Protein AF-A0A7S1PQ00-F1 (afdb_monomer_lite)

Secondary structure (DSSP, 8-state):
-HHHHHHHHHHHHHHHHHHHTS-GGG--HHHHHHHHHHHHHHHHHHHHHHHHHHHHHHHHHHHHHHHHHHHHHHHHHHHHHHT-GGGSTT-SSHHHHHHHHTHHHHHHHHHHHHHHHHHHHHHHHHHHHHHHHHHHHHHHHHHHHHHHHHHHHHHHHHHHHHHHHHHHHHHHHHHHHHHHHHHHHHHHHHHHHH--SHHHHHHHHHHHHHHHHHHHHHHHHHHHHHHHHT--

Structure (mmCIF, N/CA/C/O backbone):
data_AF-A0A7S1PQ00-F1
#
_entry.id   AF-A0A7S1PQ00-F1
#
loop_
_atom_site.group_PDB
_atom_site.id
_atom_site.type_symbol
_atom_site.label_atom_id
_atom_site.label_alt_id
_atom_site.label_comp_id
_atom_site.label_asym_id
_atom_site.label_entity_id
_atom_site.label_seq_id
_atom_site.pdbx_PDB_ins_code
_atom_site.Cartn_x
_atom_site.Cartn_y
_atom_site.Cartn_z
_atom_site.occupancy
_atom_site.B_iso_or_equiv
_atom_site.auth_seq_id
_atom_site.auth_comp_id
_atom_site.auth_asym_id
_atom_site.auth_atom_id
_atom_site.pdbx_PDB_model_num
ATOM 1 N N . VAL A 1 1 ? 18.989 -1.263 -9.397 1.00 65.25 1 VAL A N 1
ATOM 2 C CA . VAL A 1 1 ? 17.693 -1.795 -9.899 1.00 65.25 1 VAL A CA 1
ATOM 3 C C . VAL A 1 1 ? 17.270 -3.112 -9.254 1.00 65.25 1 VAL A C 1
ATOM 5 O O . VAL A 1 1 ? 16.345 -3.080 -8.462 1.00 65.25 1 VAL A O 1
ATOM 8 N N . ARG A 1 2 ? 17.896 -4.268 -9.555 1.00 73.25 2 ARG A N 1
ATOM 9 C CA . ARG A 1 2 ? 17.463 -5.561 -8.970 1.00 73.25 2 ARG A CA 1
ATOM 10 C C . ARG A 1 2 ? 17.561 -5.576 -7.441 1.00 73.25 2 ARG A C 1
ATOM 12 O O . ARG A 1 2 ? 16.612 -6.003 -6.800 1.00 73.25 2 ARG A O 1
ATOM 19 N N . GLU A 1 3 ? 18.660 -5.060 -6.889 1.00 78.44 3 GLU A N 1
ATOM 20 C CA . GLU A 1 3 ? 18.851 -4.948 -5.435 1.00 78.44 3 GLU A CA 1
ATOM 21 C C . GLU A 1 3 ? 17.777 -4.056 -4.795 1.00 78.44 3 GLU A C 1
ATOM 23 O O . GLU A 1 3 ? 17.054 -4.506 -3.923 1.00 78.44 3 GLU A O 1
ATOM 28 N N . GLN A 1 4 ? 17.572 -2.843 -5.320 1.00 75.69 4 GLN A N 1
ATOM 29 C CA . GLN A 1 4 ? 16.555 -1.902 -4.824 1.00 75.69 4 GLN A CA 1
ATOM 30 C C . GLN A 1 4 ? 15.125 -2.456 -4.891 1.00 75.69 4 GLN A C 1
ATOM 32 O O . GLN A 1 4 ? 14.335 -2.236 -3.982 1.00 75.69 4 GLN A O 1
ATOM 37 N N . GLN A 1 5 ? 14.778 -3.197 -5.947 1.00 73.88 5 GLN A N 1
ATOM 38 C CA . GLN A 1 5 ? 13.470 -3.853 -6.023 1.00 73.88 5 GLN A CA 1
ATOM 39 C C . GLN A 1 5 ? 13.321 -4.978 -5.010 1.00 73.88 5 GLN A C 1
ATOM 41 O O . GLN A 1 5 ? 12.241 -5.177 -4.457 1.00 73.88 5 GLN A O 1
ATOM 46 N N . ARG A 1 6 ? 14.398 -5.730 -4.778 1.00 82.88 6 ARG A N 1
ATOM 47 C CA . ARG A 1 6 ? 14.422 -6.755 -3.743 1.00 82.88 6 ARG A CA 1
ATOM 48 C C . ARG A 1 6 ? 14.238 -6.114 -2.371 1.00 82.88 6 ARG A C 1
ATOM 50 O O . ARG A 1 6 ? 13.362 -6.547 -1.639 1.00 82.88 6 ARG A O 1
ATOM 57 N N . GLU A 1 7 ? 14.965 -5.039 -2.082 1.00 85.38 7 GLU A N 1
ATOM 58 C CA . GLU A 1 7 ? 14.833 -4.261 -0.846 1.00 85.38 7 GLU A CA 1
ATOM 59 C C . GLU A 1 7 ? 13.413 -3.713 -0.658 1.00 85.38 7 GLU A C 1
ATOM 61 O O . GLU A 1 7 ? 12.833 -3.878 0.412 1.00 85.38 7 GLU A O 1
ATOM 66 N N . ALA A 1 8 ? 12.812 -3.113 -1.692 1.00 83.19 8 ALA A N 1
ATOM 67 C CA . ALA A 1 8 ? 11.442 -2.604 -1.625 1.00 83.19 8 ALA A CA 1
ATOM 68 C C . ALA A 1 8 ? 10.425 -3.733 -1.393 1.00 83.19 8 ALA A C 1
ATOM 70 O O . ALA A 1 8 ? 9.530 -3.607 -0.557 1.00 83.19 8 ALA A O 1
ATOM 71 N N . SER A 1 9 ? 10.584 -4.863 -2.085 1.00 85.62 9 SER A N 1
ATOM 72 C CA . SER A 1 9 ? 9.733 -6.042 -1.908 1.00 85.62 9 SER A CA 1
ATOM 73 C C . SER A 1 9 ? 9.881 -6.660 -0.515 1.00 85.62 9 SER A C 1
ATOM 75 O O . SER A 1 9 ? 8.881 -7.035 0.095 1.00 85.62 9 SER A O 1
ATOM 77 N N . GLU A 1 10 ? 11.106 -6.774 -0.002 1.00 90.19 10 GLU A N 1
ATOM 78 C CA . GLU A 1 10 ? 11.396 -7.290 1.339 1.00 90.19 10 GLU A CA 1
ATOM 79 C C . GLU A 1 10 ? 10.847 -6.345 2.415 1.00 90.19 10 GLU A C 1
ATOM 81 O O . GLU A 1 10 ? 10.217 -6.802 3.368 1.00 90.19 10 GLU A O 1
ATOM 86 N N . ALA A 1 11 ? 10.985 -5.029 2.231 1.00 89.94 11 ALA A N 1
ATOM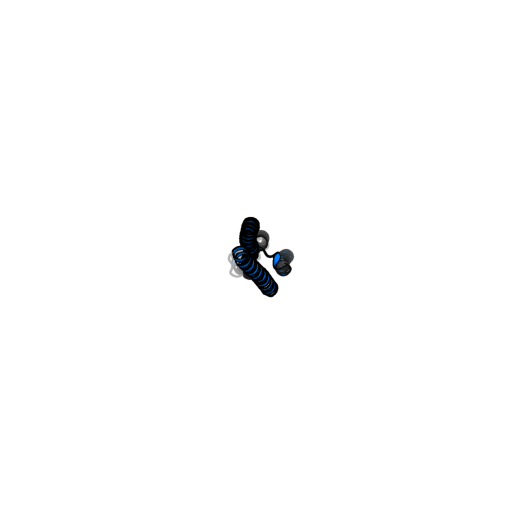 87 C CA . ALA A 1 11 ? 10.409 -4.031 3.125 1.00 89.94 11 ALA A CA 1
ATOM 88 C C . ALA A 1 11 ? 8.874 -4.105 3.148 1.00 89.94 11 ALA A C 1
ATOM 90 O O . ALA A 1 11 ? 8.284 -4.147 4.227 1.00 89.94 11 ALA A O 1
ATOM 91 N N . ARG A 1 12 ? 8.218 -4.202 1.981 1.00 88.88 12 ARG A N 1
ATOM 92 C CA . ARG A 1 12 ? 6.757 -4.390 1.877 1.00 88.88 12 ARG A CA 1
ATOM 93 C C . ARG A 1 12 ? 6.303 -5.679 2.568 1.00 88.88 12 ARG A C 1
ATOM 95 O O . ARG A 1 12 ? 5.348 -5.659 3.343 1.00 88.88 12 ARG A O 1
ATOM 102 N N . ALA A 1 13 ? 7.005 -6.789 2.346 1.00 91.06 13 ALA A N 1
ATOM 103 C CA . ALA A 1 13 ? 6.718 -8.049 3.031 1.00 91.06 13 ALA A CA 1
ATOM 104 C C . ALA A 1 13 ? 6.903 -7.930 4.554 1.00 91.06 13 ALA A C 1
ATOM 106 O O . ALA A 1 13 ? 6.097 -8.463 5.318 1.00 91.06 13 ALA A O 1
ATOM 107 N N . GLY A 1 14 ? 7.924 -7.193 4.998 1.00 92.06 14 GLY A N 1
ATOM 108 C CA . GLY A 1 14 ? 8.171 -6.886 6.404 1.00 92.06 14 GLY A CA 1
ATOM 109 C C . GLY A 1 14 ? 7.046 -6.073 7.046 1.00 92.06 14 GLY A C 1
ATOM 110 O O . GLY A 1 14 ? 6.620 -6.409 8.148 1.00 92.06 14 GLY A O 1
ATOM 111 N N . LEU A 1 15 ? 6.506 -5.069 6.345 1.00 90.88 15 LEU A N 1
ATOM 112 C CA . LEU A 1 15 ? 5.346 -4.293 6.801 1.00 90.88 15 LEU A CA 1
ATOM 113 C C . LEU A 1 15 ? 4.120 -5.186 7.020 1.00 90.88 15 LEU A C 1
ATOM 115 O O . LEU A 1 15 ? 3.504 -5.155 8.086 1.00 90.88 15 LEU A O 1
ATOM 119 N N . LEU A 1 16 ? 3.804 -6.033 6.036 1.00 91.38 16 LEU A N 1
ATOM 120 C CA . LEU A 1 16 ? 2.675 -6.958 6.128 1.00 91.38 16 LEU A CA 1
ATOM 121 C C . LEU A 1 16 ? 2.868 -7.987 7.243 1.00 91.38 16 LEU A C 1
ATOM 123 O O . LEU A 1 16 ? 1.961 -8.220 8.037 1.00 91.38 16 LEU A O 1
ATOM 127 N N . THR A 1 17 ? 4.062 -8.568 7.340 1.00 93.00 17 THR A N 1
ATOM 128 C CA . THR A 1 17 ? 4.414 -9.507 8.415 1.00 93.00 17 THR A CA 1
ATOM 129 C C . THR A 1 17 ? 4.296 -8.834 9.782 1.00 93.00 17 THR A C 1
ATOM 131 O O . THR A 1 17 ? 3.792 -9.436 10.726 1.00 93.00 17 THR A O 1
ATOM 134 N N . GLY A 1 18 ? 4.696 -7.563 9.878 1.00 91.56 18 GLY A N 1
ATOM 135 C CA . GLY A 1 18 ? 4.511 -6.735 11.063 1.00 91.56 18 GLY A CA 1
ATOM 136 C C . GLY A 1 18 ? 3.047 -6.651 11.479 1.00 91.56 18 GLY A C 1
ATOM 137 O O . GLY A 1 18 ? 2.756 -6.895 12.644 1.00 91.56 18 GLY A O 1
ATOM 138 N N . LEU A 1 19 ? 2.130 -6.394 10.537 1.00 91.25 19 LEU A N 1
ATOM 139 C CA . LEU A 1 19 ? 0.688 -6.381 10.809 1.00 91.25 19 LEU A CA 1
ATOM 140 C C . LEU A 1 19 ? 0.170 -7.741 11.296 1.00 91.25 19 LEU A C 1
ATOM 142 O O . LEU A 1 19 ? -0.555 -7.791 12.287 1.00 91.25 19 LEU A O 1
ATOM 146 N N . PHE A 1 20 ? 0.559 -8.841 10.646 1.00 92.38 20 PHE A N 1
ATOM 147 C CA . PHE A 1 20 ? 0.128 -10.192 11.038 1.00 92.38 20 PHE A CA 1
ATOM 148 C C . PHE A 1 20 ? 0.667 -10.651 12.395 1.00 92.38 20 PHE A C 1
ATOM 150 O O . PHE A 1 20 ? 0.039 -11.484 13.042 1.00 92.38 20 PHE A O 1
ATOM 157 N N . ASN A 1 21 ? 1.791 -10.096 12.842 1.00 93.12 21 ASN A N 1
ATOM 158 C CA . ASN A 1 21 ? 2.374 -10.403 14.146 1.00 93.12 21 ASN A CA 1
ATOM 159 C C . ASN A 1 21 ? 1.808 -9.543 15.287 1.00 93.12 21 ASN A C 1
ATOM 161 O O . ASN A 1 21 ? 2.188 -9.741 16.443 1.00 93.12 21 ASN A O 1
ATOM 165 N N . LEU A 1 22 ? 0.926 -8.581 14.999 1.00 90.62 22 LEU A N 1
ATOM 166 C CA . LEU A 1 22 ? 0.272 -7.804 16.047 1.00 90.62 22 LEU A CA 1
ATOM 167 C C . LEU A 1 22 ? -0.716 -8.679 16.817 1.00 90.62 22 LEU A C 1
ATOM 169 O O . LEU A 1 22 ? -1.515 -9.415 16.240 1.00 90.62 22 LEU A O 1
ATOM 173 N N . SER A 1 23 ? -0.715 -8.524 18.140 1.00 87.69 23 SER A N 1
ATOM 174 C CA . SER A 1 23 ? -1.830 -8.998 18.956 1.00 87.69 23 SER A CA 1
ATOM 175 C C . SER A 1 23 ? -3.117 -8.289 18.513 1.00 87.69 23 SER A C 1
ATOM 177 O O . SER A 1 23 ? -3.061 -7.082 18.254 1.00 87.69 23 SER A O 1
ATOM 179 N N . PRO A 1 24 ? -4.280 -8.970 18.482 1.00 80.19 24 PRO A N 1
ATOM 180 C CA . PRO A 1 24 ? -5.563 -8.346 18.157 1.00 80.19 24 PRO A CA 1
ATOM 181 C C . PRO A 1 24 ? -5.836 -7.069 18.963 1.00 80.19 24 PRO A C 1
ATOM 183 O O . PRO A 1 24 ? -6.296 -6.081 18.402 1.00 80.19 24 PRO A O 1
ATOM 186 N N . ALA A 1 25 ? -5.443 -7.050 20.243 1.00 82.88 25 ALA A N 1
ATOM 187 C CA . ALA A 1 25 ? -5.597 -5.896 21.132 1.00 82.88 25 ALA A CA 1
ATOM 188 C C . ALA A 1 25 ? -4.740 -4.679 20.733 1.00 82.88 25 ALA A C 1
ATOM 190 O O . ALA A 1 25 ? -5.014 -3.551 21.132 1.00 82.88 25 AL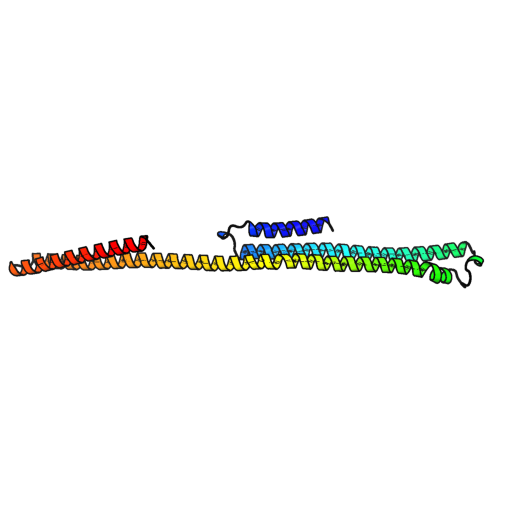A A O 1
ATOM 191 N N . SER A 1 26 ? -3.675 -4.903 19.964 1.00 87.06 26 SER A N 1
ATOM 192 C CA . SER A 1 26 ? -2.753 -3.868 19.488 1.00 87.06 26 SER A CA 1
ATOM 193 C C . SER A 1 26 ? -3.098 -3.369 18.082 1.00 87.06 26 SER A C 1
ATOM 195 O O . SER A 1 26 ? -2.505 -2.392 17.614 1.00 87.06 26 SER A O 1
ATOM 197 N N . VAL A 1 27 ? -4.054 -4.012 17.401 1.00 89.62 27 VAL A N 1
ATOM 198 C CA . VAL A 1 27 ? -4.532 -3.577 16.089 1.00 89.62 27 VAL A CA 1
ATOM 199 C C . VAL A 1 27 ? -5.387 -2.326 16.272 1.00 89.62 27 VAL A C 1
ATOM 201 O O . VAL A 1 27 ? -6.485 -2.360 16.822 1.00 89.62 27 VAL A O 1
ATOM 204 N N . SER A 1 28 ? -4.878 -1.196 15.789 1.00 91.94 28 SER A N 1
ATOM 205 C CA . SER A 1 28 ? -5.566 0.093 15.841 1.00 91.94 28 SER A CA 1
ATOM 206 C C . SER A 1 28 ? -5.512 0.792 14.490 1.00 91.94 28 SER A C 1
ATOM 208 O O . SER A 1 28 ? -4.606 0.553 13.688 1.00 91.94 28 SER A O 1
ATOM 210 N N . ALA A 1 29 ? -6.460 1.702 14.251 1.00 91.06 29 ALA A N 1
ATOM 211 C CA . ALA A 1 29 ? -6.518 2.466 13.007 1.00 91.06 29 ALA A CA 1
ATOM 212 C C . ALA A 1 29 ? -5.203 3.215 12.731 1.00 91.06 29 ALA A C 1
ATOM 214 O O . ALA A 1 29 ? -4.745 3.239 11.593 1.00 91.06 29 ALA A O 1
ATOM 215 N N . ALA A 1 30 ? -4.553 3.737 13.777 1.00 91.88 30 ALA A N 1
ATOM 216 C CA . ALA A 1 30 ? -3.275 4.437 13.671 1.00 91.88 30 ALA A CA 1
ATOM 217 C C . ALA A 1 30 ? -2.130 3.527 13.194 1.00 91.88 30 ALA A C 1
ATOM 219 O O . ALA A 1 30 ? -1.307 3.942 12.381 1.00 91.88 30 ALA A O 1
ATOM 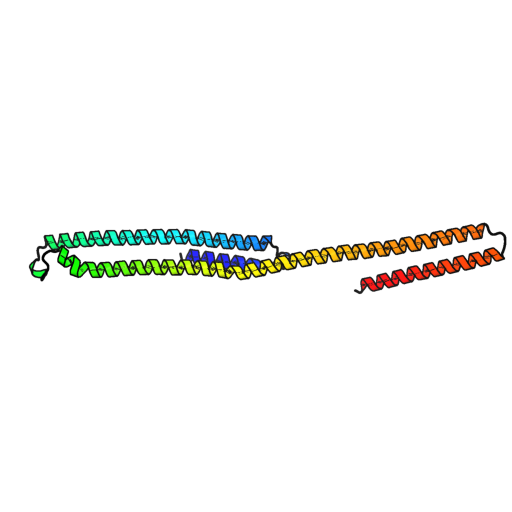220 N N . VAL A 1 31 ? -2.075 2.280 13.673 1.00 92.50 31 VAL A N 1
ATOM 221 C CA . VAL A 1 31 ? -1.044 1.316 13.254 1.00 92.50 31 VAL A CA 1
ATOM 222 C C . VAL A 1 31 ? -1.241 0.914 11.794 1.00 92.50 31 VAL A C 1
ATOM 224 O O . VAL A 1 31 ? -0.283 0.888 11.024 1.00 92.50 31 VAL A O 1
ATOM 227 N N . VAL A 1 32 ? -2.489 0.664 11.394 1.00 92.69 32 VAL A N 1
ATOM 228 C CA . VAL A 1 32 ? -2.819 0.311 10.007 1.00 92.69 32 VAL A CA 1
ATOM 229 C C . VAL A 1 32 ? -2.559 1.481 9.061 1.00 92.69 32 VAL A C 1
ATOM 231 O O . VAL A 1 32 ? -1.992 1.284 7.990 1.00 92.69 32 VAL A O 1
ATOM 234 N N . GLN A 1 33 ? -2.917 2.701 9.465 1.00 93.44 33 GLN A N 1
ATOM 235 C CA . GLN A 1 33 ? -2.637 3.911 8.697 1.00 93.44 33 GLN A CA 1
ATOM 236 C C . GLN A 1 33 ? -1.131 4.122 8.513 1.00 93.44 33 GLN A C 1
ATOM 238 O O . GLN A 1 33 ? -0.689 4.362 7.395 1.00 93.44 33 GLN A O 1
ATOM 243 N N . ARG A 1 34 ? -0.331 3.940 9.569 1.00 93.12 34 ARG A N 1
ATOM 244 C CA . ARG A 1 34 ? 1.131 4.021 9.467 1.00 93.12 34 ARG A CA 1
ATOM 245 C C . ARG A 1 34 ? 1.695 3.004 8.472 1.00 93.12 34 ARG A C 1
ATOM 247 O O . ARG A 1 34 ? 2.606 3.336 7.723 1.00 93.12 34 ARG A O 1
ATOM 254 N N . CYS A 1 35 ? 1.163 1.781 8.448 1.00 92.31 35 CYS A N 1
ATOM 255 C CA . CYS A 1 35 ? 1.573 0.773 7.470 1.00 92.31 35 CYS A CA 1
ATOM 256 C C . CYS A 1 35 ? 1.255 1.205 6.026 1.00 92.31 35 CYS A C 1
ATOM 258 O O . CYS A 1 35 ? 2.064 0.981 5.127 1.00 92.31 35 CYS A O 1
ATOM 260 N N . ASP A 1 36 ? 0.098 1.832 5.801 1.00 91.81 36 ASP A N 1
ATOM 261 C CA . ASP A 1 36 ? -0.324 2.344 4.488 1.00 91.81 36 ASP A CA 1
ATOM 262 C C . ASP A 1 36 ? 0.569 3.508 4.015 1.00 91.81 36 ASP A C 1
ATOM 264 O O . ASP A 1 36 ? 1.050 3.532 2.880 1.00 91.81 36 ASP A O 1
ATOM 268 N N . GLU A 1 37 ? 0.874 4.437 4.925 1.00 93.38 37 GLU A N 1
ATOM 269 C CA . GLU A 1 37 ? 1.797 5.554 4.695 1.00 93.38 37 GLU A CA 1
ATOM 270 C C . GLU A 1 37 ? 3.212 5.051 4.373 1.00 93.38 37 GLU A C 1
ATOM 272 O O . GLU A 1 37 ? 3.833 5.506 3.413 1.00 93.38 37 GLU A O 1
ATOM 277 N N . GLN A 1 38 ? 3.711 4.061 5.120 1.00 92.06 38 GLN A N 1
ATOM 278 C CA . GLN A 1 38 ? 5.014 3.446 4.860 1.00 92.06 38 GLN A CA 1
ATOM 279 C C . GLN A 1 38 ? 5.053 2.719 3.512 1.00 92.06 38 GLN A C 1
ATOM 281 O O . GLN A 1 38 ? 6.049 2.819 2.798 1.00 92.06 38 GLN A O 1
ATOM 286 N N . ASN A 1 39 ? 3.982 2.019 3.132 1.00 90.56 39 ASN A N 1
ATOM 287 C CA . ASN A 1 39 ? 3.889 1.384 1.818 1.00 90.56 39 ASN A CA 1
ATOM 288 C C . ASN A 1 39 ? 3.904 2.415 0.677 1.00 90.56 39 ASN A C 1
ATOM 290 O O . ASN A 1 39 ? 4.567 2.198 -0.337 1.00 90.56 39 ASN A O 1
ATOM 294 N N . THR A 1 40 ? 3.217 3.544 0.861 1.00 91.31 40 THR A N 1
ATOM 295 C CA . THR A 1 40 ? 3.213 4.658 -0.101 1.00 91.31 40 THR A CA 1
ATOM 296 C C . THR A 1 40 ? 4.610 5.262 -0.237 1.00 91.31 40 THR A C 1
ATOM 298 O O . THR A 1 40 ? 5.130 5.347 -1.342 1.00 91.31 40 THR A O 1
ATOM 301 N N . ALA A 1 41 ? 5.289 5.538 0.878 1.00 91.56 41 ALA A N 1
ATOM 302 C CA . ALA A 1 41 ? 6.656 6.057 0.855 1.00 91.56 41 ALA A CA 1
ATOM 303 C C . ALA A 1 41 ? 7.657 5.098 0.175 1.00 91.56 41 ALA A C 1
ATOM 305 O O . ALA A 1 41 ? 8.586 5.539 -0.503 1.00 91.56 41 ALA A O 1
ATOM 306 N N . LEU A 1 42 ? 7.484 3.778 0.338 1.00 89.81 42 LEU A N 1
ATOM 307 C CA . LEU A 1 42 ? 8.294 2.781 -0.373 1.00 89.81 42 LEU A CA 1
ATOM 308 C C . LEU A 1 42 ? 8.040 2.805 -1.884 1.00 89.81 42 LEU A C 1
ATOM 310 O O . LEU A 1 42 ? 8.981 2.631 -2.655 1.00 89.81 42 LEU A O 1
ATOM 314 N N . PHE A 1 43 ? 6.788 3.003 -2.298 1.00 88.31 43 PHE A N 1
ATOM 315 C CA . PHE A 1 43 ? 6.425 3.154 -3.703 1.00 88.31 43 PHE A CA 1
ATOM 316 C C . PHE A 1 43 ? 7.046 4.411 -4.315 1.00 88.31 43 PHE A C 1
ATOM 318 O O . PHE A 1 43 ? 7.754 4.289 -5.312 1.00 88.31 43 PHE A O 1
ATOM 325 N N . ASP A 1 44 ? 6.891 5.567 -3.669 1.00 90.38 44 ASP A N 1
ATOM 326 C CA . ASP A 1 44 ? 7.441 6.834 -4.162 1.00 90.38 44 ASP A CA 1
ATOM 327 C C . ASP A 1 44 ? 8.963 6.742 -4.338 1.00 90.38 44 ASP A C 1
ATOM 329 O O . ASP A 1 44 ? 9.502 7.058 -5.397 1.00 90.38 44 ASP A O 1
ATOM 333 N N . ARG A 1 45 ? 9.667 6.184 -3.344 1.00 88.88 45 ARG A N 1
ATOM 334 C CA . ARG A 1 45 ? 11.123 5.993 -3.411 1.00 88.88 45 ARG A CA 1
ATOM 335 C C . ARG A 1 45 ? 11.552 5.033 -4.524 1.00 88.88 45 ARG A C 1
ATOM 337 O O . ARG A 1 45 ? 12.597 5.237 -5.145 1.00 88.88 45 ARG A O 1
ATOM 344 N N . ALA A 1 46 ? 10.795 3.959 -4.749 1.00 85.62 46 ALA A N 1
ATOM 345 C CA . ALA A 1 46 ? 11.075 3.020 -5.833 1.00 85.62 46 ALA A CA 1
ATOM 346 C C . ALA A 1 46 ? 10.862 3.678 -7.204 1.00 85.62 46 ALA A C 1
ATOM 348 O O . ALA A 1 46 ? 11.666 3.465 -8.113 1.00 85.62 46 ALA A O 1
ATOM 349 N N . GLN A 1 47 ? 9.824 4.508 -7.330 1.00 87.12 47 GLN A N 1
ATOM 350 C CA . GLN A 1 47 ? 9.512 5.242 -8.548 1.00 87.12 47 GLN A CA 1
ATOM 351 C C . GLN A 1 47 ? 10.560 6.320 -8.853 1.00 87.12 47 GLN A C 1
ATOM 353 O O . GLN A 1 47 ? 11.063 6.357 -9.970 1.00 87.12 47 GLN A O 1
ATOM 358 N N . GLU A 1 48 ? 10.990 7.105 -7.863 1.00 89.88 48 GLU A N 1
ATOM 359 C CA . GLU A 1 48 ? 12.069 8.093 -8.028 1.00 89.88 48 GLU A CA 1
ATOM 360 C C . GLU A 1 48 ? 13.371 7.446 -8.522 1.00 89.88 48 GLU A C 1
ATOM 362 O O . GLU A 1 48 ? 13.993 7.911 -9.481 1.00 89.88 48 GLU A O 1
ATOM 367 N N . ALA A 1 49 ? 13.775 6.333 -7.899 1.00 86.31 49 ALA A N 1
ATOM 368 C CA . ALA A 1 49 ? 14.961 5.593 -8.324 1.00 86.31 49 ALA A CA 1
ATOM 369 C C . ALA A 1 49 ? 14.816 5.073 -9.762 1.00 86.31 49 ALA A C 1
ATOM 371 O O . ALA A 1 49 ? 15.787 5.040 -10.521 1.00 86.31 49 ALA A O 1
ATOM 372 N N . PHE A 1 50 ? 13.606 4.662 -10.141 1.00 85.94 50 PHE A N 1
ATOM 373 C CA . PHE A 1 50 ? 13.317 4.189 -11.482 1.00 85.94 50 PHE A CA 1
ATOM 374 C C . PHE A 1 50 ? 13.359 5.308 -12.527 1.00 85.94 50 PHE A C 1
ATOM 376 O O . PHE A 1 50 ? 13.987 5.134 -13.573 1.00 85.94 50 PHE A O 1
ATOM 383 N N . ASP A 1 51 ? 12.773 6.463 -12.229 1.00 88.69 51 ASP A N 1
ATOM 384 C CA . ASP A 1 51 ? 12.784 7.638 -13.102 1.00 88.69 51 ASP A CA 1
ATOM 385 C C . ASP A 1 51 ? 14.214 8.120 -13.379 1.00 88.69 51 ASP A C 1
ATOM 387 O O . ASP A 1 51 ? 14.549 8.492 -14.511 1.00 88.69 51 ASP A O 1
ATOM 391 N N . GLN A 1 52 ? 15.095 8.027 -12.380 1.00 90.88 52 GLN A N 1
ATOM 392 C CA . GLN A 1 52 ? 16.516 8.313 -12.553 1.00 90.88 52 GLN A CA 1
ATOM 393 C C . GLN A 1 52 ? 17.181 7.345 -13.544 1.00 90.88 52 GLN A C 1
ATOM 395 O O . GLN A 1 52 ? 17.836 7.786 -14.487 1.00 90.88 52 GLN A O 1
ATOM 400 N N . ILE A 1 53 ? 16.943 6.036 -13.412 1.00 87.50 53 ILE A N 1
ATOM 401 C CA . ILE A 1 53 ? 17.474 5.022 -14.344 1.00 87.50 53 ILE A CA 1
ATOM 402 C C . ILE A 1 53 ? 16.929 5.227 -15.763 1.00 87.50 53 ILE A C 1
ATOM 404 O O . ILE A 1 53 ? 17.655 5.067 -16.742 1.00 87.50 53 ILE A O 1
ATOM 408 N N . VAL A 1 54 ? 15.646 5.569 -15.901 1.00 87.88 54 VAL A N 1
ATOM 409 C CA . VAL A 1 54 ? 15.034 5.849 -17.209 1.00 87.88 54 VAL A CA 1
ATOM 410 C C . VAL A 1 54 ? 15.671 7.075 -17.857 1.00 87.88 54 VAL A C 1
ATOM 412 O O . VAL A 1 54 ? 15.856 7.089 -19.073 1.00 87.88 54 VAL A O 1
ATOM 415 N N . THR A 1 55 ? 16.023 8.083 -17.063 1.00 91.50 55 THR A N 1
ATOM 416 C CA . THR A 1 55 ? 16.748 9.263 -17.546 1.00 91.50 55 THR A CA 1
ATOM 417 C C . THR A 1 55 ? 18.139 8.870 -18.042 1.00 91.50 55 THR A C 1
ATOM 419 O O . THR A 1 55 ? 18.455 9.121 -19.200 1.00 91.50 55 THR A O 1
ATOM 422 N N . GLU A 1 56 ? 18.908 8.121 -17.247 1.00 90.94 56 GLU A N 1
ATOM 423 C CA . GLU A 1 56 ? 20.231 7.616 -17.648 1.00 90.94 56 GLU A CA 1
ATOM 424 C C . GLU A 1 56 ? 20.175 6.751 -18.923 1.00 90.94 56 GLU A C 1
ATOM 426 O O . GLU A 1 56 ? 21.048 6.838 -19.788 1.00 90.94 56 GLU A O 1
ATOM 431 N N . LEU A 1 57 ? 19.131 5.928 -19.080 1.00 88.19 57 LEU A N 1
ATOM 432 C CA . LEU A 1 57 ? 18.919 5.118 -20.283 1.00 88.19 57 LEU A CA 1
ATOM 433 C C . LEU A 1 57 ? 18.615 5.969 -21.520 1.00 88.19 57 LEU A C 1
ATOM 435 O O . LEU A 1 57 ? 19.085 5.639 -22.610 1.00 88.19 57 LEU A O 1
ATOM 439 N N . LYS A 1 58 ? 17.841 7.050 -21.372 1.00 88.81 58 LYS A N 1
ATOM 440 C CA . LYS A 1 58 ? 17.567 7.993 -22.467 1.00 88.81 58 LYS A CA 1
ATOM 441 C C . LYS A 1 58 ? 18.839 8.718 -22.891 1.00 88.81 58 LYS A C 1
ATOM 443 O O . LYS A 1 58 ? 19.117 8.758 -24.086 1.00 88.81 58 LYS A O 1
ATOM 448 N N . ASP A 1 59 ? 19.631 9.184 -21.931 1.00 92.44 59 ASP A N 1
ATOM 449 C CA . ASP A 1 59 ? 20.912 9.845 -22.195 1.00 92.44 59 ASP A CA 1
ATOM 450 C C . ASP A 1 59 ? 21.889 8.882 -22.886 1.00 92.44 59 ASP A C 1
ATOM 452 O O . ASP A 1 59 ? 22.552 9.230 -23.862 1.00 92.44 59 ASP A O 1
ATOM 456 N N . CYS A 1 60 ? 21.952 7.626 -22.432 1.00 89.69 60 CYS A N 1
ATOM 457 C CA . CYS A 1 60 ? 22.755 6.589 -23.077 1.00 89.69 60 CYS A CA 1
ATOM 458 C C . CYS A 1 60 ? 22.313 6.346 -24.528 1.00 89.69 60 CYS A C 1
ATOM 460 O O . CYS A 1 60 ? 23.154 6.285 -25.424 1.00 89.69 60 CYS A O 1
ATOM 462 N N . MET A 1 61 ? 21.005 6.260 -24.781 1.00 90.38 61 MET A N 1
ATOM 463 C CA . MET A 1 61 ? 20.454 6.090 -26.128 1.00 90.38 61 MET A CA 1
ATOM 464 C C . MET A 1 61 ? 20.772 7.287 -27.036 1.00 90.38 61 MET A C 1
ATOM 466 O O . MET A 1 61 ? 21.125 7.094 -28.199 1.00 90.38 61 MET A O 1
ATOM 470 N N . GLU A 1 62 ? 20.683 8.513 -26.517 1.00 91.88 62 GLU A N 1
ATOM 471 C CA . GLU A 1 62 ? 21.066 9.721 -27.251 1.00 91.88 62 GLU A CA 1
ATOM 472 C C . GLU A 1 62 ? 22.557 9.706 -27.605 1.00 91.88 62 GLU A C 1
ATOM 474 O O . GLU A 1 62 ? 22.914 9.893 -28.769 1.00 91.88 62 GLU A O 1
ATOM 479 N N . ASN A 1 63 ? 23.419 9.373 -26.641 1.00 92.75 63 ASN A N 1
ATOM 480 C CA . ASN A 1 63 ? 24.862 9.256 -26.852 1.00 92.75 63 ASN A CA 1
ATOM 481 C C . ASN A 1 63 ? 25.218 8.182 -27.888 1.00 92.75 63 ASN A C 1
ATOM 483 O O . ASN A 1 63 ? 26.080 8.407 -28.737 1.00 92.75 63 ASN A O 1
ATOM 487 N N . VAL A 1 64 ? 24.532 7.035 -27.870 1.00 90.75 64 VAL A N 1
ATOM 488 C CA . VAL A 1 64 ? 24.688 5.997 -28.901 1.00 90.75 64 VAL A CA 1
ATOM 489 C C . VAL A 1 64 ? 24.282 6.538 -30.275 1.00 90.75 64 VAL A C 1
ATOM 491 O O . VAL A 1 64 ? 24.982 6.295 -31.254 1.00 90.75 64 VAL A O 1
ATOM 494 N N . GLY A 1 65 ? 23.199 7.315 -30.359 1.00 90.75 65 GLY A N 1
ATOM 495 C CA . GLY A 1 65 ? 22.769 7.960 -31.601 1.00 90.75 65 GLY A CA 1
ATOM 496 C C . GLY A 1 65 ? 23.755 9.014 -32.123 1.00 90.75 65 GLY A C 1
ATOM 497 O O . GLY A 1 65 ? 23.947 9.123 -33.334 1.00 90.75 65 GLY A O 1
ATOM 498 N N . ILE A 1 66 ? 24.399 9.774 -31.234 1.00 93.31 66 ILE A N 1
ATOM 499 C CA . ILE A 1 66 ? 25.462 10.727 -31.592 1.00 93.31 66 ILE A CA 1
ATOM 500 C C . ILE A 1 66 ? 26.691 9.971 -32.101 1.00 93.31 66 ILE A C 1
ATOM 502 O O . ILE A 1 66 ? 27.147 10.230 -33.212 1.00 93.31 66 ILE A O 1
ATOM 506 N N . SER A 1 67 ? 27.166 8.981 -31.344 1.00 93.06 67 SER A N 1
ATOM 507 C CA . SER A 1 67 ? 28.348 8.193 -31.702 1.00 93.06 67 SER A CA 1
ATOM 508 C C . SER A 1 67 ? 28.153 7.434 -33.022 1.00 93.06 67 SER A C 1
ATOM 510 O O . SER A 1 67 ? 29.045 7.407 -33.863 1.00 93.06 67 SER A O 1
ATOM 512 N N . ALA A 1 68 ? 26.948 6.915 -33.275 1.00 90.94 68 ALA A N 1
ATOM 513 C CA . ALA A 1 68 ? 26.567 6.316 -34.553 1.00 90.94 68 ALA A CA 1
ATOM 514 C C . ALA A 1 68 ? 26.719 7.291 -35.739 1.00 90.94 68 ALA A C 1
ATOM 516 O O . ALA A 1 68 ? 27.236 6.912 -36.791 1.00 90.94 68 ALA A O 1
ATOM 517 N N . LYS A 1 69 ? 26.307 8.555 -35.575 1.00 91.25 69 LYS A N 1
ATOM 518 C CA . LYS A 1 69 ? 26.462 9.595 -36.609 1.00 91.25 69 LYS A CA 1
ATOM 519 C C . LYS A 1 69 ? 27.923 9.982 -36.819 1.00 91.25 69 LYS A C 1
ATOM 521 O O . LYS A 1 69 ? 28.336 10.179 -37.958 1.00 91.25 69 LYS A O 1
ATOM 526 N N . GLU A 1 70 ? 28.699 10.077 -35.742 1.00 93.81 70 GLU A N 1
ATOM 527 C CA . GLU A 1 70 ? 30.140 10.340 -35.814 1.00 93.81 70 GLU A CA 1
ATOM 528 C C . GLU A 1 70 ? 30.865 9.215 -36.558 1.00 93.81 70 GLU A C 1
ATOM 530 O O . GLU A 1 70 ? 31.633 9.493 -37.474 1.00 93.81 70 GLU A O 1
ATOM 535 N N . MET A 1 71 ? 30.547 7.955 -36.248 1.00 91.38 71 MET A N 1
ATOM 536 C CA . MET A 1 71 ? 31.102 6.791 -36.942 1.00 91.38 71 MET A CA 1
ATOM 537 C C . MET A 1 71 ? 30.735 6.763 -38.429 1.00 91.38 71 MET A C 1
ATOM 539 O O . MET A 1 71 ? 31.601 6.469 -39.248 1.00 91.38 71 MET A O 1
ATOM 543 N N . ILE A 1 72 ? 29.489 7.097 -38.796 1.00 92.56 72 ILE A N 1
ATOM 544 C CA . ILE A 1 72 ? 29.088 7.248 -40.207 1.00 92.56 72 ILE A CA 1
ATOM 545 C C . ILE A 1 72 ? 29.920 8.338 -40.890 1.00 92.56 72 ILE A C 1
ATOM 547 O O . ILE A 1 72 ? 30.430 8.120 -41.984 1.00 92.56 72 ILE A O 1
ATOM 551 N N . SER A 1 73 ? 30.084 9.494 -40.246 1.00 91.25 73 SER A N 1
ATOM 552 C CA . SER A 1 73 ? 30.870 10.606 -40.791 1.00 91.25 73 SER A CA 1
ATOM 553 C C . SER A 1 73 ? 32.337 10.213 -41.007 1.00 91.25 73 SER A C 1
ATOM 555 O O . SER A 1 73 ? 32.897 10.476 -42.071 1.00 91.25 73 SER A O 1
ATOM 557 N N . SER A 1 74 ? 32.947 9.523 -40.038 1.00 91.69 74 SER A N 1
ATOM 558 C CA . SER A 1 74 ? 34.305 8.985 -40.164 1.00 91.69 74 SER A CA 1
ATOM 559 C C . SER A 1 74 ? 34.411 7.943 -41.275 1.00 91.69 74 SER A C 1
ATOM 561 O O . SER A 1 74 ? 35.351 8.004 -42.061 1.00 91.69 74 SER A O 1
ATOM 563 N N . LEU A 1 75 ? 33.434 7.039 -41.393 1.00 89.12 75 LEU A N 1
ATOM 564 C CA . LEU A 1 75 ? 33.390 6.053 -42.473 1.00 89.12 75 LEU A CA 1
ATOM 565 C C . LEU A 1 75 ? 33.311 6.729 -43.848 1.00 89.12 75 LEU A C 1
ATOM 567 O O . LEU A 1 75 ? 34.043 6.338 -44.755 1.00 89.12 75 LEU A O 1
ATOM 571 N N . CYS A 1 76 ? 32.473 7.761 -44.003 1.00 88.94 76 CYS A N 1
ATOM 572 C CA . CYS A 1 76 ? 32.401 8.530 -45.245 1.00 88.94 76 CYS A CA 1
ATOM 573 C C . CYS A 1 76 ? 33.760 9.161 -45.588 1.00 88.94 76 CYS A C 1
ATOM 575 O O . CYS A 1 76 ? 34.230 9.018 -46.713 1.00 88.94 76 CYS A O 1
ATOM 577 N N . GLN A 1 77 ? 34.425 9.796 -44.617 1.00 89.38 77 GLN A N 1
ATOM 578 C CA . GLN A 1 77 ? 35.741 10.409 -44.829 1.00 89.38 77 GLN A CA 1
ATOM 579 C C . GLN A 1 77 ? 36.812 9.382 -45.215 1.00 89.38 77 GLN A C 1
ATOM 581 O O . GLN A 1 77 ? 37.592 9.628 -46.133 1.00 89.38 77 GLN A O 1
ATOM 586 N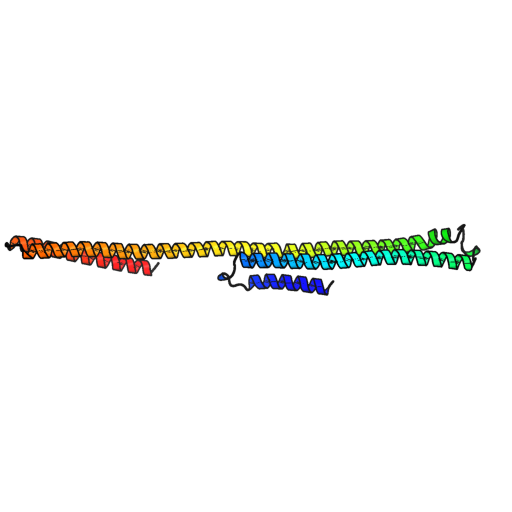 N . GLU A 1 78 ? 36.862 8.229 -44.546 1.00 86.94 78 GLU A N 1
ATOM 587 C CA . GLU A 1 78 ? 37.827 7.174 -44.875 1.00 86.94 78 GLU A CA 1
ATOM 588 C C . GLU A 1 78 ? 37.602 6.628 -46.290 1.00 86.94 78 GLU A C 1
ATOM 590 O O . GLU A 1 78 ? 38.553 6.501 -47.064 1.00 86.94 78 GLU A O 1
ATOM 595 N N . LEU A 1 79 ? 36.347 6.370 -46.666 1.00 84.88 79 LEU A N 1
ATOM 596 C CA . LEU A 1 79 ? 35.996 5.901 -48.008 1.00 84.88 79 LEU A CA 1
ATOM 597 C C . LEU A 1 79 ? 36.307 6.943 -49.096 1.00 84.88 79 LEU A C 1
ATOM 599 O O . LEU A 1 79 ? 36.759 6.571 -50.181 1.00 84.88 79 LEU A O 1
ATOM 603 N N . GLU A 1 80 ? 36.126 8.236 -48.810 1.00 85.38 80 GLU A N 1
ATOM 604 C CA . GLU A 1 80 ? 36.521 9.331 -49.707 1.00 85.38 80 GLU A CA 1
ATOM 605 C C . GLU A 1 80 ? 38.044 9.415 -49.882 1.00 85.38 80 GLU A C 1
ATOM 607 O O . GLU A 1 80 ? 38.523 9.602 -51.001 1.00 85.38 80 GLU A O 1
ATOM 612 N N . ILE A 1 81 ? 38.819 9.240 -48.804 1.00 85.69 81 ILE A N 1
ATOM 613 C CA . ILE A 1 81 ? 40.292 9.260 -48.838 1.00 85.69 81 ILE A CA 1
ATOM 614 C C . ILE A 1 81 ? 40.849 8.082 -49.645 1.00 85.69 81 ILE A C 1
ATOM 616 O O . ILE A 1 81 ? 41.843 8.234 -50.357 1.00 85.69 81 ILE A O 1
ATOM 620 N N . HIS A 1 82 ? 40.225 6.909 -49.536 1.00 81.75 82 HIS A N 1
ATOM 621 C CA . HIS A 1 82 ? 40.651 5.712 -50.258 1.00 81.75 82 HIS A CA 1
ATOM 622 C C . HIS A 1 82 ? 40.283 5.730 -51.759 1.00 81.75 82 HIS A C 1
ATOM 624 O O . HIS A 1 82 ? 40.846 4.933 -52.508 1.00 81.75 82 HIS A O 1
ATOM 630 N N . ASP A 1 83 ? 39.394 6.636 -52.200 1.00 73.31 83 ASP A N 1
ATOM 631 C CA . ASP A 1 83 ? 38.987 6.920 -53.597 1.00 73.31 83 ASP A CA 1
ATOM 632 C C . ASP A 1 83 ? 38.745 5.668 -54.472 1.00 73.31 83 ASP A C 1
ATOM 634 O O . ASP A 1 83 ? 39.017 5.631 -55.675 1.00 73.31 83 ASP A O 1
ATOM 638 N N . ALA A 1 84 ? 38.197 4.611 -53.865 1.00 69.69 84 ALA A N 1
ATOM 639 C CA . ALA A 1 84 ? 37.914 3.328 -54.508 1.00 69.69 84 ALA A CA 1
ATOM 640 C C . ALA A 1 84 ? 36.585 3.349 -55.288 1.00 69.69 84 ALA A C 1
ATOM 642 O O . ALA A 1 84 ? 35.743 2.469 -55.136 1.00 69.69 84 ALA A O 1
ATOM 643 N N . ARG A 1 85 ? 36.382 4.353 -56.151 1.00 72.19 85 ARG A N 1
ATOM 644 C CA . ARG A 1 85 ? 35.101 4.599 -56.852 1.00 72.19 85 ARG A CA 1
ATOM 645 C C . ARG A 1 85 ? 34.578 3.423 -57.675 1.00 72.19 85 ARG A C 1
ATOM 647 O O . ARG A 1 85 ? 33.384 3.331 -57.923 1.00 72.19 85 ARG A O 1
ATOM 654 N N . GLN A 1 86 ? 35.465 2.529 -58.110 1.00 74.19 86 GLN A N 1
ATOM 655 C CA . GLN A 1 86 ? 35.087 1.323 -58.854 1.00 74.19 86 GLN A CA 1
ATOM 656 C C . GLN A 1 86 ? 34.333 0.301 -57.987 1.00 74.19 86 GLN A C 1
ATOM 658 O O . GLN A 1 86 ? 33.621 -0.537 -58.531 1.00 74.19 86 GLN A O 1
ATOM 663 N N . GLU A 1 87 ? 34.465 0.375 -56.660 1.00 76.31 87 GLU A N 1
ATOM 664 C CA . GLU A 1 87 ? 33.790 -0.509 -55.703 1.00 76.31 87 GLU A CA 1
ATOM 665 C C . GLU A 1 87 ? 32.446 0.054 -55.217 1.00 76.31 87 GLU A C 1
ATOM 667 O O . GLU A 1 87 ? 31.693 -0.647 -54.549 1.00 76.31 87 GLU A O 1
ATOM 672 N N . TRP A 1 88 ? 32.107 1.299 -55.573 1.00 79.56 88 TRP A N 1
ATOM 673 C CA . TRP A 1 88 ? 30.858 1.949 -55.155 1.00 79.56 88 TRP A CA 1
ATOM 674 C C . TRP A 1 88 ? 29.645 1.513 -55.991 1.00 79.56 88 TRP A C 1
ATOM 676 O O . TRP A 1 88 ? 28.532 1.950 -55.722 1.00 79.56 88 TRP A O 1
ATOM 686 N N . GLY A 1 89 ? 29.832 0.659 -57.002 1.00 82.25 89 GLY A N 1
ATOM 687 C CA . GLY A 1 89 ? 28.741 0.164 -57.844 1.00 82.25 89 GLY A CA 1
ATOM 688 C C . GLY A 1 89 ? 28.017 1.291 -58.590 1.00 82.25 89 GLY A C 1
ATOM 689 O O . GLY A 1 89 ? 28.655 2.085 -59.279 1.00 82.25 89 GLY A O 1
ATOM 690 N N . ASP A 1 90 ? 26.690 1.347 -58.444 1.00 85.81 90 ASP A N 1
ATOM 691 C CA . ASP A 1 90 ? 25.813 2.331 -59.101 1.00 85.81 90 ASP A CA 1
ATOM 692 C C . ASP A 1 90 ? 25.628 3.631 -58.284 1.00 85.81 90 ASP A C 1
ATOM 694 O O . ASP A 1 90 ? 24.802 4.476 -58.634 1.00 85.81 90 ASP A O 1
ATOM 698 N N . HIS A 1 91 ? 26.361 3.807 -57.179 1.00 87.12 91 HIS A N 1
ATOM 699 C CA . HIS A 1 91 ? 26.215 4.968 -56.299 1.00 87.12 91 HIS A CA 1
ATOM 700 C C . HIS A 1 91 ? 27.048 6.170 -56.778 1.00 87.12 91 HIS A C 1
ATOM 702 O O . HIS A 1 91 ? 28.244 6.055 -57.047 1.00 87.12 91 HIS A O 1
ATOM 708 N N . GLU A 1 92 ? 26.422 7.352 -56.848 1.00 83.56 92 GLU A N 1
ATOM 709 C CA . GLU A 1 92 ? 27.057 8.587 -57.341 1.00 83.56 92 GLU A CA 1
ATOM 710 C C . GLU A 1 92 ? 28.033 9.214 -56.328 1.00 83.56 92 GLU A C 1
ATOM 712 O O . GLU A 1 92 ? 28.948 9.950 -56.712 1.00 83.56 92 GLU A O 1
ATOM 717 N N . SER A 1 93 ? 27.873 8.908 -55.037 1.00 86.69 93 SER A N 1
ATOM 718 C CA . SER A 1 93 ? 28.728 9.397 -53.954 1.00 86.69 93 SER A CA 1
ATOM 719 C C . SER A 1 93 ? 28.907 8.366 -52.829 1.00 86.69 93 SER A C 1
ATOM 721 O O . SER A 1 93 ? 28.084 7.466 -52.656 1.00 86.69 93 SER A O 1
ATOM 723 N N . VAL A 1 94 ? 29.959 8.530 -52.013 1.00 86.75 94 VAL A N 1
ATOM 724 C CA . VAL A 1 94 ? 30.161 7.745 -50.776 1.00 86.75 94 VAL A CA 1
ATOM 725 C C . VAL A 1 94 ? 28.968 7.883 -49.838 1.00 86.75 94 VAL A C 1
ATOM 727 O O . VAL A 1 94 ? 28.548 6.908 -49.220 1.00 86.75 94 VAL A O 1
ATOM 730 N N . GLN A 1 95 ? 28.394 9.084 -49.758 1.00 87.88 95 GLN A N 1
ATOM 731 C CA . GLN A 1 95 ? 27.221 9.329 -48.934 1.00 87.88 95 GLN A CA 1
ATOM 732 C C . GLN A 1 95 ? 26.027 8.493 -49.408 1.00 87.88 95 GLN A C 1
ATOM 734 O O . GLN A 1 95 ? 25.328 7.926 -48.573 1.00 87.88 95 GLN A O 1
ATOM 739 N N . ASP A 1 96 ? 25.811 8.364 -50.720 1.00 88.12 96 ASP A N 1
ATOM 740 C CA . ASP A 1 96 ? 24.727 7.539 -51.268 1.00 88.12 96 ASP A CA 1
ATOM 741 C C . ASP A 1 96 ? 24.948 6.048 -50.996 1.00 88.12 96 ASP A C 1
ATOM 743 O O . ASP A 1 96 ? 24.001 5.352 -50.629 1.00 88.12 96 ASP A O 1
ATOM 747 N N . LEU A 1 97 ? 26.195 5.577 -51.100 1.00 89.56 97 LEU A N 1
ATOM 748 C CA . LEU A 1 97 ? 26.578 4.206 -50.754 1.00 89.56 97 LEU A CA 1
ATOM 749 C C . LEU A 1 97 ? 26.318 3.911 -49.268 1.00 89.56 97 LEU A C 1
ATOM 751 O O . LEU A 1 97 ? 25.662 2.929 -48.929 1.00 89.56 97 LEU A O 1
ATOM 755 N N . VAL A 1 98 ? 26.781 4.779 -48.363 1.00 89.50 98 VAL A N 1
ATOM 756 C CA . VAL A 1 98 ? 26.600 4.610 -46.911 1.00 89.50 98 VAL A CA 1
ATOM 757 C C . VAL A 1 98 ? 25.122 4.711 -46.519 1.00 89.50 98 VAL A C 1
ATOM 759 O O . VAL A 1 98 ? 24.648 3.914 -45.705 1.00 89.50 98 VAL A O 1
ATOM 762 N N . ASN A 1 99 ? 24.368 5.629 -47.132 1.00 90.06 99 ASN A N 1
ATOM 763 C CA . ASN A 1 99 ? 22.924 5.764 -46.927 1.00 90.06 99 ASN A CA 1
ATOM 764 C C . ASN A 1 99 ? 22.144 4.519 -47.381 1.00 90.06 99 ASN A C 1
ATOM 766 O O . ASN A 1 99 ? 21.110 4.210 -46.789 1.00 90.06 99 ASN A O 1
ATOM 770 N N . ALA A 1 100 ? 22.601 3.830 -48.431 1.00 90.50 100 ALA A N 1
ATOM 771 C CA . ALA A 1 100 ? 21.939 2.648 -48.974 1.00 90.50 100 ALA A CA 1
ATOM 772 C C . ALA A 1 100 ? 22.323 1.357 -48.234 1.00 90.50 100 ALA A C 1
ATOM 774 O O . ALA A 1 100 ? 21.449 0.557 -47.909 1.00 90.50 100 ALA A O 1
ATOM 775 N N . GLU A 1 101 ? 23.608 1.167 -47.938 1.00 88.88 101 GLU A N 1
ATOM 776 C CA . GLU A 1 101 ? 24.139 -0.119 -47.465 1.00 88.88 101 GLU A CA 1
ATOM 777 C C . GLU A 1 101 ? 24.310 -0.182 -45.939 1.00 88.88 101 GLU A C 1
ATOM 779 O O . GLU A 1 101 ? 24.099 -1.226 -45.321 1.00 88.88 101 GLU A O 1
ATOM 784 N N . VAL A 1 102 ? 24.670 0.931 -45.292 1.00 89.75 102 VAL A N 1
ATOM 785 C CA . VAL A 1 102 ? 25.052 0.942 -43.865 1.00 89.75 102 VAL A CA 1
ATOM 786 C C . VAL A 1 102 ? 23.951 1.535 -42.993 1.00 89.75 102 VAL A C 1
ATOM 788 O O . VAL A 1 102 ? 23.586 0.975 -41.954 1.00 89.75 102 VAL A O 1
ATOM 791 N N . GLN A 1 103 ? 23.393 2.668 -43.415 1.00 90.38 103 GLN A N 1
ATOM 792 C CA . GLN A 1 103 ? 22.427 3.423 -42.627 1.00 90.38 103 GLN A CA 1
ATOM 793 C C . GLN A 1 103 ? 21.136 2.652 -42.301 1.00 90.38 103 GLN A C 1
ATOM 795 O O . GLN A 1 103 ? 20.682 2.764 -41.159 1.00 90.38 103 GLN A O 1
ATOM 800 N N . PRO A 1 104 ? 20.558 1.822 -43.196 1.00 93.75 104 PRO A N 1
ATOM 801 C CA . PRO A 1 104 ? 19.363 1.049 -42.864 1.00 93.75 104 PRO A CA 1
ATOM 802 C C . PRO A 1 104 ? 19.619 0.020 -41.757 1.00 93.75 104 PRO A C 1
ATOM 804 O O . PRO A 1 104 ? 18.804 -0.123 -40.846 1.00 93.75 104 PRO A O 1
ATOM 807 N N . GLY A 1 105 ? 20.770 -0.661 -41.796 1.00 92.75 105 GLY A N 1
ATOM 808 C CA . GLY A 1 105 ? 21.164 -1.627 -40.768 1.00 92.75 105 GLY A CA 1
ATOM 809 C C . GLY A 1 105 ? 21.420 -0.959 -39.417 1.00 92.75 105 GLY A C 1
ATOM 810 O O . GLY A 1 105 ? 20.942 -1.435 -38.386 1.00 92.75 105 GLY A O 1
ATOM 811 N N . LEU A 1 106 ? 22.110 0.185 -39.420 1.00 90.88 106 LEU A N 1
ATOM 812 C CA . LEU A 1 106 ? 22.345 0.963 -38.205 1.00 90.88 106 LEU A CA 1
ATOM 813 C C . LEU A 1 106 ? 21.037 1.487 -37.603 1.00 90.88 106 LEU A C 1
ATOM 815 O O . LEU A 1 106 ? 20.833 1.370 -36.394 1.00 90.88 106 LEU A O 1
ATOM 819 N N . GLN A 1 107 ? 20.131 2.008 -38.435 1.00 92.19 107 GLN A N 1
ATOM 820 C CA . GLN A 1 107 ? 18.826 2.481 -37.983 1.00 92.19 107 GLN A CA 1
ATOM 821 C C . GLN A 1 107 ? 18.000 1.343 -37.373 1.00 92.19 107 GLN A C 1
ATOM 823 O O . GLN A 1 107 ? 17.444 1.520 -36.293 1.00 92.19 107 GLN A O 1
ATOM 828 N N . ALA A 1 108 ? 17.994 0.155 -37.985 1.00 94.44 108 ALA A N 1
ATOM 829 C CA . ALA A 1 108 ? 17.309 -1.013 -37.431 1.00 94.44 108 ALA A CA 1
ATOM 830 C C . ALA A 1 108 ? 17.849 -1.406 -36.041 1.00 94.44 108 ALA A C 1
ATOM 832 O O . ALA A 1 108 ? 17.072 -1.735 -35.142 1.00 94.44 108 ALA A O 1
ATOM 833 N N . CYS A 1 109 ? 19.168 -1.332 -35.835 1.00 91.31 109 CYS A N 1
ATOM 834 C CA . CYS A 1 109 ? 19.784 -1.565 -34.528 1.00 91.31 109 CYS A CA 1
ATOM 835 C C . CYS A 1 109 ? 19.370 -0.506 -33.495 1.00 91.31 109 CYS A C 1
ATOM 837 O O . CYS A 1 109 ? 18.992 -0.861 -32.377 1.00 91.31 109 CYS A O 1
ATOM 839 N N . LEU A 1 110 ? 19.404 0.781 -33.859 1.00 90.81 110 LEU A N 1
ATOM 840 C CA . LEU A 1 110 ? 18.978 1.877 -32.981 1.00 90.81 110 LEU A CA 1
ATOM 841 C C . LEU A 1 110 ? 17.495 1.757 -32.604 1.00 90.81 110 LEU A C 1
ATOM 843 O O . LEU A 1 110 ? 17.143 1.894 -31.432 1.00 90.81 110 LEU A O 1
ATOM 847 N N . ASP A 1 111 ? 16.639 1.428 -33.570 1.00 93.12 111 ASP A N 1
ATOM 848 C CA . ASP A 1 111 ? 15.208 1.216 -33.353 1.00 93.12 111 ASP A CA 1
ATOM 849 C C . ASP A 1 111 ? 14.953 0.024 -32.424 1.00 93.12 111 ASP A C 1
ATOM 851 O O . ASP A 1 111 ? 14.089 0.093 -31.544 1.00 93.12 111 ASP A O 1
ATOM 855 N N . HIS A 1 112 ? 15.728 -1.056 -32.567 1.00 92.12 112 HIS A N 1
ATOM 856 C CA . HIS A 1 112 ? 15.645 -2.213 -31.679 1.00 92.12 112 HIS A CA 1
ATOM 857 C C . HIS A 1 112 ? 16.024 -1.856 -30.237 1.00 92.12 112 HIS A C 1
ATOM 859 O O . HIS A 1 112 ? 15.299 -2.205 -29.303 1.00 92.12 112 HIS A O 1
ATOM 865 N N . VAL A 1 113 ? 17.116 -1.109 -30.043 1.00 88.88 113 VAL A N 1
ATOM 866 C CA . VAL A 1 113 ? 17.528 -0.621 -28.717 1.00 88.88 113 VAL A CA 1
ATOM 867 C C . VAL A 1 113 ? 16.454 0.290 -28.119 1.00 88.88 113 VAL A C 1
ATOM 869 O O . VAL A 1 113 ? 16.060 0.096 -26.968 1.00 88.88 113 VAL A O 1
ATOM 872 N N . ALA A 1 114 ? 15.907 1.223 -28.900 1.00 89.94 114 ALA A N 1
ATOM 873 C CA . ALA A 1 114 ? 14.831 2.102 -28.450 1.00 89.94 114 ALA A CA 1
ATOM 874 C C . ALA A 1 114 ? 13.568 1.318 -28.048 1.00 89.94 114 ALA A C 1
ATOM 876 O O . ALA A 1 114 ? 12.927 1.635 -27.042 1.00 89.94 114 ALA A O 1
ATOM 877 N N . ALA A 1 115 ? 13.211 0.273 -28.800 1.00 92.75 115 ALA A N 1
ATOM 878 C CA . ALA A 1 115 ? 12.093 -0.606 -28.468 1.00 92.75 115 ALA A CA 1
ATOM 879 C C . ALA A 1 115 ? 12.329 -1.372 -27.157 1.00 92.75 115 ALA A C 1
ATOM 881 O O . ALA A 1 115 ? 11.419 -1.454 -26.330 1.00 92.75 115 ALA A O 1
ATOM 882 N N . LEU A 1 116 ? 13.545 -1.881 -26.931 1.00 89.94 116 LEU A N 1
ATOM 883 C CA . LEU A 1 116 ? 13.912 -2.555 -25.683 1.00 89.94 116 LEU A CA 1
ATOM 884 C C . LEU A 1 116 ? 13.831 -1.614 -24.479 1.00 89.94 116 LEU A C 1
ATOM 886 O O . LEU A 1 116 ? 13.267 -1.996 -23.455 1.00 89.94 116 LEU A O 1
ATOM 890 N N . VAL A 1 117 ? 14.339 -0.383 -24.603 1.00 88.25 117 VAL A N 1
ATOM 891 C CA . VAL A 1 117 ? 14.259 0.620 -23.529 1.00 88.25 117 VAL A CA 1
ATOM 892 C C . VAL A 1 117 ? 12.800 0.897 -23.168 1.00 88.25 117 VAL A C 1
ATOM 894 O O . VAL A 1 117 ? 12.447 0.802 -21.995 1.00 88.25 117 VAL A O 1
ATOM 897 N N . ARG A 1 118 ? 11.927 1.132 -24.159 1.00 89.94 118 ARG A N 1
ATOM 898 C CA . ARG A 1 118 ? 10.484 1.331 -23.917 1.00 89.94 118 ARG A CA 1
ATOM 899 C C . ARG A 1 118 ? 9.836 0.125 -23.238 1.00 89.94 118 ARG A C 1
ATOM 901 O O . ARG A 1 118 ? 9.123 0.294 -22.256 1.00 89.94 118 ARG A O 1
ATOM 908 N N . ALA A 1 119 ? 10.114 -1.086 -23.719 1.00 90.62 119 ALA A N 1
ATOM 909 C CA . ALA A 1 119 ? 9.546 -2.305 -23.146 1.00 90.62 119 ALA A CA 1
ATOM 910 C C . ALA A 1 119 ? 9.975 -2.518 -21.685 1.00 90.62 119 ALA A C 1
ATOM 912 O O . ALA A 1 119 ? 9.163 -2.929 -20.855 1.00 90.62 119 ALA A O 1
ATOM 913 N N . ILE A 1 120 ? 11.236 -2.218 -21.357 1.00 87.00 120 ILE A N 1
ATOM 914 C CA . ILE A 1 120 ? 11.737 -2.262 -19.980 1.00 87.00 120 ILE A CA 1
ATOM 915 C C . ILE A 1 120 ? 11.038 -1.198 -19.132 1.00 87.00 120 ILE A C 1
ATOM 917 O O . ILE A 1 120 ? 10.628 -1.512 -18.015 1.00 87.00 120 ILE A O 1
ATOM 921 N N . THR A 1 121 ? 10.861 0.020 -19.654 1.00 87.38 121 THR A N 1
ATOM 922 C CA . THR A 1 121 ? 10.125 1.085 -18.963 1.00 87.38 121 THR A CA 1
ATOM 923 C C . THR A 1 121 ? 8.709 0.658 -18.604 1.00 87.38 121 THR A C 1
ATOM 925 O O . THR A 1 121 ? 8.355 0.647 -17.426 1.00 87.38 121 THR A O 1
ATOM 928 N N . ASP A 1 122 ? 7.946 0.192 -19.589 1.00 89.31 122 ASP A N 1
ATOM 929 C CA . ASP A 1 122 ? 6.557 -0.223 -19.396 1.00 89.31 122 ASP A CA 1
ATOM 930 C C . ASP A 1 122 ? 6.429 -1.405 -18.428 1.00 89.31 122 ASP A C 1
ATOM 932 O O . ASP A 1 122 ? 5.556 -1.418 -17.556 1.00 89.31 122 ASP A O 1
ATOM 936 N N . LEU A 1 123 ? 7.298 -2.415 -18.565 1.00 88.62 123 LEU A N 1
ATOM 937 C CA . LEU A 1 123 ? 7.277 -3.592 -17.699 1.00 88.62 123 LEU A CA 1
ATOM 938 C C . LEU A 1 123 ? 7.540 -3.212 -16.240 1.00 88.62 123 LEU A C 1
ATOM 940 O O . LEU A 1 123 ? 6.919 -3.770 -15.335 1.00 88.62 123 LEU A O 1
ATOM 944 N N . ARG A 1 124 ? 8.460 -2.274 -16.005 1.00 84.88 124 ARG A N 1
ATOM 945 C CA . ARG A 1 124 ? 8.825 -1.844 -14.656 1.00 84.88 124 ARG A CA 1
ATOM 946 C C . ARG A 1 124 ? 7.763 -0.985 -14.000 1.00 84.88 124 ARG A C 1
ATOM 948 O O . ARG A 1 124 ? 7.429 -1.278 -12.855 1.00 84.88 124 ARG A O 1
ATOM 955 N N . SER A 1 125 ? 7.185 -0.022 -14.713 1.00 85.56 125 SER A N 1
ATOM 956 C CA . SER A 1 125 ? 6.067 0.768 -14.187 1.00 85.56 125 SER A CA 1
ATOM 957 C C . SER A 1 125 ? 4.898 -0.133 -13.781 1.00 85.56 125 SER A C 1
ATOM 959 O O . SER A 1 125 ? 4.431 -0.062 -12.647 1.00 85.56 125 SER A O 1
ATOM 961 N N . ARG A 1 126 ? 4.514 -1.088 -14.643 1.00 89.44 126 ARG A N 1
ATOM 962 C CA . ARG A 1 126 ? 3.455 -2.063 -14.323 1.00 89.44 126 ARG A CA 1
ATOM 963 C C . ARG A 1 126 ? 3.786 -2.930 -13.114 1.00 89.44 126 ARG A C 1
ATOM 965 O O . ARG A 1 126 ? 2.894 -3.274 -12.346 1.00 89.44 126 ARG A O 1
ATOM 972 N N . GLN A 1 127 ? 5.046 -3.333 -12.958 1.00 86.62 127 GLN A N 1
ATOM 973 C CA . GLN A 1 127 ? 5.448 -4.160 -11.826 1.00 86.62 127 GLN A CA 1
ATOM 974 C C . GLN A 1 127 ? 5.323 -3.404 -10.496 1.00 86.62 127 GLN A C 1
ATOM 976 O O . GLN A 1 127 ? 4.846 -3.991 -9.527 1.00 86.62 127 GLN A O 1
ATOM 981 N N . GLU A 1 128 ? 5.738 -2.136 -10.427 1.00 84.81 128 GLU A N 1
ATOM 982 C CA . GLU A 1 128 ? 5.608 -1.353 -9.188 1.00 84.81 128 GLU A CA 1
ATOM 983 C C . GLU A 1 128 ? 4.143 -1.061 -8.846 1.00 84.81 128 GLU A C 1
ATOM 985 O O . GLU A 1 128 ? 3.754 -1.230 -7.690 1.00 84.81 128 GLU A O 1
ATOM 990 N N . GLU A 1 129 ? 3.309 -0.733 -9.840 1.00 87.44 129 GLU A N 1
ATOM 991 C CA . GLU A 1 129 ? 1.856 -0.592 -9.652 1.00 87.44 129 GLU A CA 1
ATOM 992 C C . GLU A 1 129 ? 1.239 -1.878 -9.082 1.00 87.44 129 GLU A C 1
ATOM 994 O O . GLU A 1 129 ? 0.533 -1.844 -8.074 1.00 87.44 129 GLU A O 1
ATOM 999 N N . GLN A 1 130 ? 1.575 -3.039 -9.658 1.00 89.12 130 GLN A N 1
ATOM 1000 C CA . GLN A 1 130 ? 1.100 -4.337 -9.168 1.00 89.12 130 GLN A CA 1
ATOM 1001 C C . GLN A 1 130 ? 1.541 -4.621 -7.728 1.00 89.12 130 GLN A C 1
ATOM 1003 O O . GLN A 1 130 ? 0.764 -5.169 -6.945 1.00 89.12 130 GLN A O 1
ATOM 1008 N N . GLN A 1 131 ? 2.776 -4.267 -7.361 1.00 84.75 131 GLN A N 1
ATOM 1009 C CA . GLN A 1 131 ? 3.259 -4.454 -5.993 1.00 84.75 131 GLN A CA 1
ATOM 1010 C C . GLN A 1 131 ? 2.554 -3.527 -5.001 1.00 84.75 131 GLN A C 1
ATOM 1012 O O . GLN A 1 131 ? 2.212 -3.968 -3.903 1.00 84.75 131 GLN A O 1
ATOM 1017 N N . GLN A 1 132 ? 2.296 -2.273 -5.377 1.00 86.19 132 GLN A N 1
ATOM 1018 C CA . GLN A 1 132 ? 1.528 -1.346 -4.549 1.00 86.19 132 GLN A CA 1
ATOM 1019 C C . GLN A 1 132 ? 0.085 -1.835 -4.363 1.00 86.19 132 GLN A C 1
ATOM 1021 O O . GLN A 1 132 ? -0.434 -1.833 -3.243 1.00 86.19 132 GLN A O 1
ATOM 1026 N N . ASP A 1 133 ? -0.547 -2.301 -5.439 1.00 88.69 133 ASP A N 1
ATOM 1027 C CA . ASP A 1 133 ? -1.919 -2.804 -5.420 1.00 88.69 133 ASP A CA 1
ATOM 1028 C C . ASP A 1 133 ? -2.067 -4.099 -4.621 1.00 88.69 133 ASP A C 1
ATOM 1030 O O . ASP A 1 133 ? -3.076 -4.276 -3.939 1.00 88.69 133 ASP A O 1
ATOM 1034 N N . ALA A 1 134 ? -1.059 -4.974 -4.617 1.00 88.31 134 ALA A N 1
ATOM 1035 C CA . ALA A 1 134 ? -1.083 -6.217 -3.845 1.00 88.31 134 ALA A CA 1
ATOM 1036 C C . ALA A 1 134 ? -1.166 -5.990 -2.321 1.00 88.31 134 ALA A C 1
ATOM 1038 O O . ALA A 1 134 ? -1.699 -6.833 -1.597 1.00 88.31 134 ALA A O 1
ATOM 1039 N N . VAL A 1 135 ? -0.673 -4.853 -1.821 1.00 88.38 135 VAL A N 1
ATOM 1040 C CA . VAL A 1 135 ? -0.681 -4.511 -0.387 1.00 88.38 135 VAL A CA 1
ATOM 1041 C C . VAL A 1 135 ? -2.045 -3.971 0.066 1.00 88.38 135 VAL A C 1
ATOM 1043 O O . VAL A 1 135 ? -2.468 -4.226 1.199 1.00 88.38 135 VAL A O 1
ATOM 1046 N N . LYS A 1 136 ? -2.778 -3.276 -0.818 1.00 89.12 136 LYS A N 1
ATOM 1047 C CA . LYS A 1 136 ? -4.042 -2.587 -0.490 1.00 89.12 136 LYS A CA 1
ATOM 1048 C C . LYS A 1 136 ? -5.110 -3.500 0.140 1.00 89.12 136 LYS A C 1
ATOM 1050 O O . LYS A 1 136 ? -5.696 -3.082 1.140 1.00 89.12 136 LYS A O 1
ATOM 1055 N N . PRO A 1 137 ? -5.377 -4.730 -0.353 1.00 92.12 137 PRO A N 1
ATOM 1056 C CA . PRO A 1 137 ? -6.371 -5.617 0.252 1.00 92.12 137 PRO A CA 1
ATOM 1057 C C . PRO A 1 137 ? -6.019 -6.023 1.684 1.00 92.12 137 PRO A C 1
ATOM 1059 O O . PRO A 1 137 ? -6.902 -6.082 2.537 1.00 92.12 137 PRO A O 1
ATOM 1062 N N . VAL A 1 138 ? -4.735 -6.271 1.963 1.00 91.44 138 VAL A N 1
ATOM 1063 C CA . VAL A 1 138 ? -4.275 -6.675 3.298 1.00 91.44 138 VAL A CA 1
ATOM 1064 C C . VAL A 1 138 ? -4.420 -5.514 4.277 1.00 91.44 138 VAL A C 1
ATOM 1066 O O . VAL A 1 138 ? -5.005 -5.676 5.346 1.00 91.44 138 VAL A O 1
ATOM 1069 N N . VAL A 1 139 ? -3.982 -4.315 3.889 1.00 91.69 139 VAL A N 1
ATOM 1070 C CA . VAL A 1 139 ? -4.197 -3.096 4.686 1.00 91.69 139 VAL A CA 1
ATOM 1071 C C . VAL A 1 139 ? -5.694 -2.844 4.903 1.00 91.69 139 VAL A C 1
ATOM 1073 O O . VAL A 1 139 ? -6.113 -2.511 6.011 1.00 91.69 139 VAL A O 1
ATOM 1076 N N . GLY A 1 140 ? -6.521 -3.063 3.877 1.00 92.38 140 GLY A N 1
ATOM 1077 C CA . GLY A 1 140 ? -7.979 -2.975 3.964 1.00 92.38 140 GLY A CA 1
ATOM 1078 C C . GLY A 1 140 ? -8.577 -3.933 4.998 1.00 92.38 140 GLY A C 1
ATOM 1079 O O . GLY A 1 140 ? -9.383 -3.508 5.825 1.00 92.38 140 GLY A O 1
ATOM 1080 N N . LEU A 1 141 ? -8.135 -5.194 5.009 1.00 93.44 141 LEU A N 1
ATOM 1081 C CA . LEU A 1 141 ? -8.542 -6.185 6.007 1.00 93.44 141 LEU A CA 1
ATOM 1082 C C . LEU A 1 141 ? -8.212 -5.715 7.430 1.00 93.44 141 LEU A C 1
ATOM 1084 O O . LEU A 1 141 ? -9.091 -5.707 8.292 1.00 93.44 141 LEU A O 1
ATOM 1088 N N . PHE A 1 142 ? -6.974 -5.278 7.673 1.00 93.88 142 PHE A N 1
ATOM 1089 C CA . PHE A 1 142 ? -6.560 -4.800 8.994 1.00 93.88 142 PHE A CA 1
ATOM 1090 C C . PHE A 1 142 ? -7.283 -3.516 9.411 1.00 93.88 142 PHE A C 1
ATOM 1092 O O . PHE A 1 142 ? -7.557 -3.326 10.594 1.00 93.88 142 PHE A O 1
ATOM 1099 N N . ARG A 1 143 ? -7.654 -2.652 8.461 1.00 93.94 143 ARG A N 1
ATOM 1100 C CA . ARG A 1 143 ? -8.455 -1.451 8.731 1.00 93.94 143 ARG A CA 1
ATOM 1101 C C . ARG A 1 143 ? -9.857 -1.822 9.211 1.00 93.94 143 ARG A C 1
ATOM 1103 O O . ARG A 1 143 ? -10.332 -1.260 10.197 1.00 93.94 143 ARG A O 1
ATOM 1110 N N . SER A 1 144 ? -10.495 -2.791 8.555 1.00 93.50 144 SER A N 1
ATOM 1111 C CA . SER A 1 144 ? -11.786 -3.326 8.997 1.00 93.50 144 SER A CA 1
ATOM 1112 C C . SER A 1 144 ? -11.680 -4.019 10.355 1.00 93.50 144 SER A C 1
ATOM 1114 O O . SER A 1 144 ? -12.533 -3.800 11.212 1.00 93.50 144 SER A O 1
ATOM 1116 N N . LEU A 1 145 ? -10.609 -4.786 10.585 1.00 93.00 145 LEU A N 1
ATOM 1117 C CA . LEU A 1 145 ? -10.342 -5.425 11.873 1.00 93.00 145 LEU A CA 1
ATOM 1118 C C . LEU A 1 145 ? -10.168 -4.392 12.995 1.00 93.00 145 LEU A C 1
ATOM 1120 O O . LEU A 1 145 ? -10.779 -4.528 14.049 1.00 93.00 145 LEU A O 1
ATOM 1124 N N . ALA A 1 146 ? -9.395 -3.330 12.754 1.00 92.50 146 ALA A N 1
ATOM 1125 C CA . ALA A 1 146 ? -9.193 -2.247 13.713 1.00 92.50 146 ALA A CA 1
ATOM 1126 C C . ALA A 1 146 ? -10.510 -1.552 14.084 1.00 92.50 146 ALA A C 1
ATOM 1128 O O . ALA A 1 146 ? -10.736 -1.234 15.251 1.00 92.50 146 ALA A O 1
ATOM 1129 N N . LYS A 1 147 ? -11.391 -1.334 13.099 1.00 93.19 147 LYS A N 1
ATOM 1130 C CA . LYS A 1 147 ? -12.716 -0.751 13.329 1.00 93.19 147 LYS A CA 1
ATOM 1131 C C . LYS A 1 147 ? -13.590 -1.673 14.184 1.00 93.19 147 LYS A C 1
ATOM 1133 O O . LYS A 1 147 ? -14.117 -1.223 15.196 1.00 93.19 147 LYS A O 1
ATOM 1138 N N . ALA A 1 148 ? -13.686 -2.950 13.818 1.00 91.88 148 ALA A N 1
ATOM 1139 C CA . ALA A 1 148 ? -14.468 -3.931 14.569 1.00 91.88 148 ALA A CA 1
ATOM 1140 C C . ALA A 1 148 ? -13.951 -4.094 16.010 1.00 91.88 148 ALA A C 1
ATOM 1142 O O . ALA A 1 148 ? -14.736 -4.149 16.951 1.00 91.88 148 ALA A O 1
ATOM 1143 N N . HIS A 1 149 ? -12.629 -4.105 16.200 1.00 91.00 149 HIS A N 1
ATOM 1144 C CA . HIS A 1 149 ? -12.016 -4.167 17.525 1.00 91.00 149 HIS A CA 1
ATOM 1145 C C . HIS A 1 149 ? -12.340 -2.932 18.380 1.00 91.00 149 HIS A C 1
ATOM 1147 O O . HIS A 1 149 ? -12.635 -3.064 19.569 1.00 91.00 149 HIS A O 1
ATOM 1153 N N . ALA A 1 150 ? -12.312 -1.733 17.789 1.00 90.50 150 ALA A N 1
ATOM 1154 C CA . ALA A 1 150 ? -12.686 -0.504 18.484 1.00 90.50 150 ALA A CA 1
ATOM 1155 C C . ALA A 1 150 ? -14.166 -0.511 18.907 1.00 90.50 150 ALA A C 1
ATOM 1157 O O . ALA A 1 150 ? -14.473 -0.177 20.050 1.00 90.50 150 ALA A O 1
ATOM 1158 N N . GLU A 1 151 ? -15.065 -0.940 18.016 1.00 92.94 151 GLU A N 1
ATOM 1159 C CA . GLU A 1 151 ? -16.498 -1.079 18.306 1.00 92.94 151 GLU A CA 1
ATOM 1160 C C . GLU A 1 151 ? -16.748 -2.095 19.428 1.00 92.94 151 GLU A C 1
ATOM 1162 O O . GLU A 1 151 ? -17.476 -1.798 20.375 1.00 92.94 151 GLU A O 1
ATOM 1167 N N . LEU A 1 152 ? -16.083 -3.254 19.375 1.00 91.50 152 LEU A N 1
ATOM 1168 C CA . LEU A 1 152 ? -16.182 -4.284 20.408 1.00 91.50 152 LEU A CA 1
ATOM 1169 C C . LEU A 1 152 ? -15.657 -3.789 21.759 1.00 91.50 152 LEU A C 1
ATOM 1171 O O . LEU A 1 152 ? -16.321 -3.969 22.775 1.00 91.50 152 LEU A O 1
ATOM 1175 N N . SER A 1 153 ? -14.498 -3.128 21.775 1.00 90.19 153 SER A N 1
ATOM 1176 C CA . SER A 1 153 ? -13.906 -2.589 23.006 1.00 90.19 153 SER A CA 1
ATOM 1177 C C . SER A 1 153 ? -14.811 -1.535 23.643 1.00 90.19 153 SER A C 1
ATOM 1179 O O . SER A 1 153 ? -14.998 -1.519 24.857 1.00 90.19 153 SER A O 1
ATOM 1181 N N . GLN A 1 154 ? -15.413 -0.665 22.826 1.00 92.06 154 GLN A N 1
ATOM 1182 C CA . GLN A 1 154 ? -16.356 0.333 23.311 1.00 92.06 154 GLN A CA 1
ATOM 1183 C C . GLN A 1 154 ? -17.638 -0.316 23.844 1.00 92.06 154 GLN A C 1
ATOM 1185 O O . GLN A 1 154 ? -18.121 0.093 24.898 1.00 92.06 154 GLN A O 1
ATOM 1190 N N . GLY A 1 155 ? -18.179 -1.316 23.144 1.00 92.56 155 GLY A N 1
ATOM 1191 C CA . GLY A 1 155 ? -19.349 -2.070 23.595 1.00 92.56 155 GLY A CA 1
ATOM 1192 C C . GLY A 1 155 ? -19.093 -2.771 24.927 1.00 92.56 155 GLY A C 1
ATOM 1193 O O . GLY A 1 155 ? -19.862 -2.601 25.864 1.00 92.56 155 GLY A O 1
ATOM 1194 N N . MET A 1 156 ? -17.959 -3.458 25.050 1.00 91.62 156 MET A N 1
ATOM 1195 C CA . MET A 1 156 ? -17.547 -4.127 26.285 1.00 91.62 156 MET A CA 1
ATOM 1196 C C . MET A 1 156 ? -17.378 -3.140 27.448 1.00 91.62 156 MET A C 1
ATOM 1198 O O . MET A 1 156 ? -17.785 -3.434 28.568 1.00 91.62 156 MET A O 1
ATOM 1202 N N . GLN A 1 157 ? -16.833 -1.946 27.194 1.00 92.69 157 GLN A N 1
ATOM 1203 C CA . GLN A 1 157 ? -16.733 -0.908 28.220 1.00 92.69 157 GLN A CA 1
ATOM 1204 C C . GLN A 1 157 ? -18.107 -0.378 28.651 1.00 92.69 157 GLN A C 1
ATOM 1206 O O . GLN A 1 157 ? -18.287 -0.096 29.831 1.00 92.69 157 GLN A O 1
ATOM 1211 N N . ARG A 1 158 ? -19.068 -0.241 27.727 1.00 92.56 158 ARG A N 1
ATOM 1212 C CA . ARG A 1 158 ? -20.441 0.163 28.075 1.00 92.56 158 ARG A CA 1
ATOM 1213 C C . ARG A 1 158 ? -21.120 -0.886 28.937 1.00 92.56 158 ARG A C 1
ATOM 1215 O O . ARG A 1 158 ? -21.553 -0.538 30.021 1.00 92.56 158 ARG A O 1
ATOM 1222 N N . VAL A 1 159 ? -21.094 -2.149 28.508 1.00 91.44 159 VAL A N 1
ATOM 1223 C CA . VAL A 1 159 ? -21.657 -3.272 29.274 1.00 91.44 159 VAL A CA 1
ATOM 1224 C C . VAL A 1 159 ? -21.054 -3.324 30.673 1.00 91.44 159 VAL A C 1
ATOM 1226 O O . VAL A 1 159 ? -21.772 -3.491 31.646 1.00 91.44 159 VAL A O 1
ATOM 1229 N N . ARG A 1 160 ? -19.740 -3.112 30.803 1.00 90.19 160 ARG A N 1
ATOM 1230 C CA . ARG A 1 160 ? -19.084 -3.078 32.114 1.00 90.19 160 ARG A CA 1
ATOM 1231 C C . ARG A 1 160 ? -19.603 -1.952 33.014 1.00 90.19 160 ARG A C 1
ATOM 1233 O O . ARG A 1 160 ? -19.755 -2.170 34.208 1.00 90.19 160 ARG A O 1
ATOM 1240 N N . VAL A 1 161 ? -19.810 -0.756 32.463 1.00 92.69 161 VAL A N 1
ATOM 1241 C CA . VAL A 1 161 ? -20.326 0.396 33.223 1.00 92.69 161 VAL A CA 1
ATOM 1242 C C . VAL A 1 161 ? -21.798 0.200 33.578 1.00 92.69 161 VAL A C 1
ATOM 1244 O O . VAL A 1 161 ? -22.176 0.479 34.706 1.00 92.69 161 VAL A O 1
ATOM 1247 N N . GLU A 1 162 ? -22.603 -0.293 32.638 1.00 91.75 162 GLU A N 1
ATOM 1248 C CA . GLU A 1 162 ? -24.022 -0.602 32.846 1.00 91.75 162 GLU A CA 1
ATOM 1249 C C . GLU A 1 162 ? -24.187 -1.667 33.933 1.00 91.75 162 GLU A C 1
ATOM 1251 O O . GLU A 1 162 ? -24.859 -1.408 34.921 1.00 91.75 162 GLU A O 1
ATOM 1256 N N . TYR A 1 163 ? -23.474 -2.791 33.825 1.00 85.88 163 TYR A N 1
ATOM 1257 C CA . TYR A 1 163 ? -23.494 -3.851 34.833 1.00 85.88 163 TYR A CA 1
ATOM 1258 C C . TYR A 1 163 ? -23.058 -3.353 36.215 1.00 85.88 163 TYR A C 1
ATOM 1260 O O . TYR A 1 163 ? -23.679 -3.679 37.219 1.00 85.88 163 TYR A O 1
ATOM 1268 N N . GLN A 1 164 ? -22.004 -2.531 36.287 1.00 88.44 164 GLN A N 1
ATOM 1269 C CA . GLN A 1 164 ? -21.587 -1.955 37.564 1.00 88.44 164 GLN A CA 1
ATOM 1270 C C . GLN A 1 164 ? -22.670 -1.035 38.153 1.00 88.44 164 GLN A C 1
ATOM 1272 O O . GLN A 1 164 ? -22.911 -1.092 39.353 1.00 88.44 164 GLN A O 1
ATOM 1277 N N . GLY A 1 165 ? -23.343 -0.237 37.320 1.00 88.56 165 GLY A N 1
ATOM 1278 C CA . GLY A 1 165 ? -24.476 0.582 37.750 1.00 88.56 165 GLY A CA 1
ATOM 1279 C C . GLY A 1 165 ? -25.658 -0.257 38.240 1.00 88.56 165 GLY A C 1
ATOM 1280 O O . GLY A 1 165 ? -26.217 0.046 39.282 1.00 88.56 165 GLY A O 1
ATOM 1281 N N . GLU A 1 166 ? -25.991 -1.352 37.553 1.00 85.56 166 GLU A N 1
ATOM 1282 C CA . GLU A 1 166 ? -27.058 -2.276 37.970 1.00 85.56 166 GLU A CA 1
ATOM 1283 C C . GLU A 1 166 ? -26.760 -2.979 39.303 1.00 85.56 166 GLU A C 1
ATOM 1285 O O . GLU A 1 166 ? -27.683 -3.310 40.048 1.00 85.56 166 GLU A O 1
ATOM 1290 N N . VAL A 1 167 ? -25.484 -3.236 39.607 1.00 85.31 167 VAL A N 1
ATOM 1291 C CA . VAL A 1 167 ? -25.068 -3.750 40.919 1.00 85.31 167 VAL A CA 1
ATOM 1292 C C . VAL A 1 167 ? -25.226 -2.667 41.987 1.00 85.31 167 VAL A C 1
ATOM 1294 O O . VAL A 1 167 ? -25.871 -2.925 42.997 1.00 85.31 167 VAL A O 1
ATOM 1297 N N . GLU A 1 168 ? -24.717 -1.455 41.743 1.00 89.69 168 GLU A N 1
ATOM 1298 C CA . GLU A 1 168 ? -24.825 -0.324 42.681 1.00 89.69 168 GLU A CA 1
ATOM 1299 C C . GLU A 1 168 ? -26.295 0.050 42.974 1.00 89.69 168 GLU A C 1
ATOM 1301 O O . GLU A 1 168 ? -26.654 0.310 44.123 1.00 89.69 168 GLU A O 1
ATOM 1306 N N . ASP A 1 169 ? -27.166 0.036 41.959 1.00 89.69 169 ASP A N 1
ATOM 1307 C CA . ASP A 1 169 ? -28.603 0.285 42.118 1.00 89.69 169 ASP A CA 1
ATOM 1308 C C . ASP A 1 169 ? -29.275 -0.820 42.953 1.00 89.69 169 ASP A C 1
ATOM 1310 O O . ASP A 1 169 ? -30.081 -0.518 43.829 1.00 89.69 169 ASP A O 1
ATOM 1314 N N . CYS A 1 170 ? -28.910 -2.089 42.736 1.00 83.56 170 CYS A N 1
ATOM 1315 C CA . CYS A 1 170 ? -29.434 -3.230 43.496 1.00 83.56 170 CYS A CA 1
ATOM 1316 C C . CYS A 1 170 ? -29.036 -3.170 44.979 1.00 83.56 170 CYS A C 1
ATOM 1318 O O . CYS A 1 170 ? -29.885 -3.352 45.852 1.00 83.56 170 CYS A O 1
ATOM 1320 N N . GLU A 1 171 ? -27.763 -2.872 45.263 1.00 85.19 171 GLU A N 1
ATOM 1321 C CA . GLU A 1 171 ? -27.265 -2.690 46.632 1.00 85.19 171 GLU A CA 1
ATOM 1322 C C . GLU A 1 171 ? -28.023 -1.556 47.334 1.00 85.19 171 GLU A C 1
ATOM 1324 O O . GLU A 1 171 ? -28.496 -1.714 48.459 1.00 85.19 171 GLU A O 1
ATOM 1329 N N . LYS A 1 172 ? -28.214 -0.428 46.643 1.00 90.50 172 LYS A N 1
ATOM 1330 C CA . LYS A 1 172 ? -28.924 0.722 47.197 1.00 90.50 172 LYS A CA 1
ATOM 1331 C C . LYS A 1 172 ? -30.412 0.457 47.426 1.00 90.50 172 LYS A C 1
ATOM 1333 O O . LYS A 1 172 ? -30.943 0.858 48.457 1.00 90.50 172 LYS A O 1
ATOM 1338 N N . GLU A 1 173 ? -31.093 -0.210 46.494 1.00 87.38 173 GLU A N 1
ATOM 1339 C CA . GLU A 1 173 ? -32.496 -0.608 46.670 1.00 87.38 173 GLU A CA 1
ATOM 1340 C C . GLU A 1 173 ? -32.671 -1.498 47.908 1.00 87.38 173 GLU A C 1
ATOM 1342 O O . GLU A 1 173 ? -33.649 -1.351 48.646 1.00 87.38 173 GLU A O 1
ATOM 1347 N N . HIS A 1 174 ? -31.710 -2.388 48.170 1.00 84.50 174 HIS A N 1
ATOM 1348 C CA . HIS A 1 174 ? -31.705 -3.216 49.370 1.00 84.50 174 HIS A CA 1
ATOM 1349 C C . HIS A 1 174 ? -31.442 -2.417 50.648 1.00 84.50 174 HIS A C 1
ATOM 1351 O O . HIS A 1 174 ? -32.162 -2.604 51.632 1.00 84.50 174 HIS A O 1
ATOM 1357 N N . GLU A 1 175 ? -30.457 -1.516 50.638 1.00 89.12 175 GLU A N 1
ATOM 1358 C CA . GLU A 1 175 ? -30.173 -0.615 51.761 1.00 89.12 175 GLU A CA 1
ATOM 1359 C C . GLU A 1 175 ? -31.399 0.242 52.111 1.00 89.12 175 GLU A C 1
ATOM 1361 O O . GLU A 1 175 ? -31.824 0.251 53.267 1.00 89.12 175 GLU A O 1
ATOM 1366 N N . ASP A 1 176 ? -32.023 0.883 51.115 1.00 88.50 176 ASP A N 1
ATOM 1367 C CA . ASP A 1 176 ? -33.215 1.721 51.290 1.00 88.50 176 ASP A CA 1
ATOM 1368 C C . ASP A 1 176 ? -34.398 0.902 51.853 1.00 88.50 176 ASP A C 1
ATOM 1370 O O . ASP A 1 176 ? -35.134 1.372 52.728 1.00 88.50 176 ASP A O 1
ATOM 1374 N N . ALA A 1 177 ? -34.588 -0.337 51.378 1.00 84.44 177 ALA A N 1
ATOM 1375 C CA . ALA A 1 177 ? -35.627 -1.236 51.881 1.00 84.44 177 ALA A CA 1
ATOM 1376 C C . ALA A 1 177 ? -35.357 -1.690 53.326 1.00 84.44 177 ALA A C 1
ATOM 1378 O O . ALA A 1 177 ? -36.281 -1.705 54.144 1.00 84.44 177 ALA A O 1
ATOM 1379 N N . SER A 1 178 ? -34.107 -2.030 53.664 1.00 84.19 178 SER A N 1
ATOM 1380 C CA . SER A 1 178 ? -33.733 -2.407 55.033 1.00 84.19 178 SER A CA 1
ATOM 1381 C C . SER A 1 178 ? -33.901 -1.229 55.986 1.00 84.19 178 SER A C 1
ATOM 1383 O O . SER A 1 178 ? -34.491 -1.391 57.053 1.00 84.19 178 SER A O 1
ATOM 1385 N N . GLU A 1 179 ? -33.470 -0.027 55.591 1.00 90.06 179 GLU A N 1
ATOM 1386 C CA . GLU A 1 179 ? -33.594 1.170 56.422 1.00 90.06 179 GLU A CA 1
ATOM 1387 C C . GLU A 1 179 ? -35.068 1.502 56.712 1.00 90.06 179 GLU A C 1
ATOM 1389 O O . GLU A 1 179 ? -35.420 1.808 57.852 1.00 90.06 179 GLU A O 1
ATOM 1394 N N . GLN A 1 180 ? -35.961 1.382 55.720 1.00 88.38 180 GLN A N 1
ATOM 1395 C CA . GLN A 1 180 ? -37.401 1.580 55.933 1.00 88.38 180 GLN A CA 1
ATOM 1396 C C . GLN A 1 180 ? -37.981 0.579 56.938 1.00 88.38 180 GLN A C 1
ATOM 1398 O O . GLN A 1 180 ? -38.698 0.978 57.860 1.00 88.38 180 GLN A O 1
ATOM 1403 N N . VAL A 1 181 ? -37.655 -0.709 56.797 1.00 82.12 181 VAL A N 1
ATOM 1404 C CA . VAL A 1 181 ? -38.148 -1.751 57.711 1.00 82.12 181 VAL A CA 1
ATOM 1405 C C . VAL A 1 181 ? -37.583 -1.562 59.122 1.00 82.12 181 VAL A C 1
ATOM 1407 O O . VAL A 1 181 ? -38.316 -1.711 60.103 1.00 82.12 181 VAL A O 1
ATOM 1410 N N . GLU A 1 182 ? -36.314 -1.171 59.250 1.00 85.12 182 GLU A N 1
ATOM 1411 C CA . GLU A 1 182 ? -35.680 -0.861 60.535 1.00 85.12 182 GLU A CA 1
ATOM 1412 C C . GLU A 1 182 ? -36.318 0.354 61.222 1.00 85.12 182 GLU A C 1
ATOM 1414 O O . GLU A 1 182 ? -36.596 0.306 62.424 1.00 85.12 182 GLU A O 1
ATOM 1419 N N . GLN A 1 183 ? -36.609 1.424 60.475 1.00 89.12 183 GLN A N 1
ATOM 1420 C CA . GLN A 1 183 ? -37.294 2.610 60.999 1.00 89.12 183 GLN A CA 1
ATOM 1421 C C . GLN A 1 183 ? -38.716 2.285 61.475 1.00 89.12 183 GLN A C 1
ATOM 1423 O O . GLN A 1 183 ? -39.134 2.739 62.545 1.00 89.12 183 GLN A O 1
ATOM 1428 N N . GLU A 1 184 ? -39.465 1.479 60.719 1.00 85.25 184 GLU A N 1
ATOM 1429 C CA . GLU A 1 184 ? -40.797 1.027 61.130 1.00 85.25 184 GLU A CA 1
ATOM 1430 C C . GLU A 1 184 ? -40.738 0.146 62.384 1.00 85.25 184 GLU A C 1
ATOM 1432 O O . GLU A 1 184 ? -41.550 0.321 63.296 1.00 85.25 184 GLU A O 1
ATOM 1437 N N . LEU A 1 185 ? -39.756 -0.755 62.480 1.00 84.69 185 LEU A N 1
ATOM 1438 C CA . LEU A 1 185 ? -39.558 -1.598 63.659 1.00 84.69 185 LEU A CA 1
ATOM 1439 C C . LEU A 1 185 ? -39.200 -0.764 64.899 1.00 84.69 185 LEU A C 1
ATOM 1441 O O . LEU A 1 185 ? -39.737 -1.014 65.979 1.00 84.69 185 LEU A O 1
ATOM 1445 N N . ALA A 1 186 ? -38.332 0.240 64.747 1.00 86.50 186 ALA A N 1
ATOM 1446 C CA . ALA A 1 186 ? -37.983 1.170 65.819 1.00 86.50 186 ALA A CA 1
ATOM 1447 C C . ALA A 1 186 ? -39.217 1.936 66.317 1.00 86.50 186 ALA A C 1
ATOM 1449 O O . ALA A 1 186 ? -39.435 2.052 67.522 1.00 86.50 186 ALA A O 1
ATOM 1450 N N . ARG A 1 187 ? -40.084 2.373 65.399 1.00 87.75 187 ARG A N 1
ATOM 1451 C CA . ARG A 1 187 ? -41.342 3.031 65.752 1.00 87.75 187 ARG A CA 1
ATOM 1452 C C . ARG A 1 187 ? -42.290 2.103 66.518 1.00 87.75 187 ARG A C 1
ATOM 1454 O O . ARG A 1 187 ? -42.828 2.511 67.542 1.00 87.75 187 ARG A O 1
ATOM 1461 N N . VAL A 1 188 ? -42.482 0.865 66.056 1.00 84.31 188 VAL A N 1
ATOM 1462 C CA . VAL A 1 188 ? -43.315 -0.124 66.768 1.00 84.31 188 VAL A CA 1
ATOM 1463 C C . VAL A 1 188 ? -42.732 -0.422 68.152 1.00 84.31 18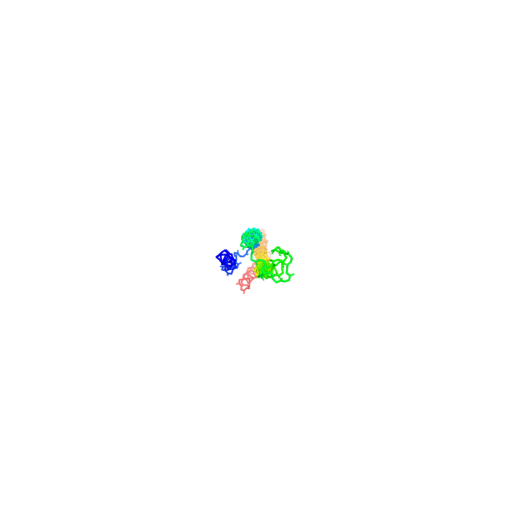8 VAL A C 1
ATOM 1465 O O . VAL A 1 188 ? -43.477 -0.549 69.121 1.00 84.31 188 VAL A O 1
ATOM 1468 N N . HIS A 1 189 ? -41.405 -0.491 68.275 1.00 83.81 189 HIS A N 1
ATOM 1469 C CA . HIS A 1 189 ? -40.728 -0.662 69.558 1.00 83.81 189 HIS A CA 1
ATOM 1470 C C . HIS A 1 189 ? -40.999 0.505 70.524 1.00 83.81 189 HIS A C 1
ATOM 1472 O O . HIS A 1 189 ? -41.286 0.268 71.700 1.00 83.81 189 HIS A O 1
ATOM 1478 N N . ASP A 1 190 ? -40.946 1.748 70.046 1.00 85.94 190 ASP A N 1
ATOM 1479 C CA . ASP A 1 190 ? -41.258 2.926 70.860 1.00 85.94 190 ASP A CA 1
ATOM 1480 C C . ASP A 1 190 ? -42.739 2.941 71.280 1.00 85.94 190 ASP A C 1
ATOM 1482 O O . ASP A 1 190 ? -43.043 3.126 72.460 1.00 85.94 190 ASP A O 1
ATOM 1486 N N . GLU A 1 191 ? -43.660 2.626 70.360 1.00 84.44 191 GLU A N 1
ATOM 1487 C CA . GLU A 1 191 ? -45.097 2.490 70.646 1.00 84.44 191 GLU A CA 1
ATOM 1488 C C . GLU A 1 191 ? -45.369 1.388 71.697 1.00 84.44 191 GLU A C 1
ATOM 1490 O O . GLU A 1 191 ? -46.194 1.568 72.594 1.00 84.44 191 GLU A O 1
ATOM 1495 N N . MET A 1 192 ? -44.621 0.275 71.675 1.00 79.56 192 MET A N 1
ATOM 1496 C CA . MET A 1 192 ? -44.697 -0.768 72.712 1.00 79.56 192 MET A CA 1
ATOM 1497 C C . MET A 1 192 ? -44.254 -0.278 74.093 1.00 79.56 192 MET A C 1
ATOM 1499 O O . MET A 1 192 ? -44.729 -0.803 75.102 1.00 79.56 192 MET A O 1
ATOM 1503 N N . HIS A 1 193 ? -43.321 0.674 74.157 1.00 78.12 193 HIS A N 1
ATOM 1504 C CA . HIS A 1 193 ? -42.821 1.218 75.418 1.00 78.12 193 HIS A CA 1
ATOM 1505 C C . HIS A 1 193 ? -43.819 2.187 76.068 1.00 78.12 193 HIS A C 1
ATOM 1507 O O . HIS A 1 193 ? -43.843 2.324 77.293 1.00 78.12 193 HIS A O 1
ATOM 1513 N N . GLU A 1 194 ? -44.657 2.831 75.254 1.00 81.06 194 GLU A N 1
ATOM 1514 C CA . GLU A 1 194 ? -45.693 3.768 75.694 1.00 81.06 194 GLU A CA 1
ATOM 1515 C C . GLU A 1 194 ? -47.046 3.092 75.993 1.00 81.06 194 GLU A C 1
ATOM 1517 O O . GLU A 1 194 ? -47.877 3.664 76.705 1.00 81.06 194 GLU A O 1
ATOM 1522 N N . GLU A 1 195 ? -47.277 1.868 75.503 1.00 78.31 195 GLU A N 1
ATOM 1523 C CA . GLU A 1 195 ? -48.555 1.166 75.646 1.00 78.31 195 GLU A CA 1
ATOM 1524 C C . GLU A 1 195 ? -48.800 0.642 77.076 1.00 78.31 195 GLU A C 1
ATOM 1526 O O . GLU A 1 195 ? -48.068 -0.188 77.622 1.00 78.31 195 GLU A O 1
ATOM 1531 N N . ALA A 1 196 ? -49.893 1.099 77.692 1.00 68.81 196 ALA A N 1
ATOM 1532 C CA . ALA A 1 196 ? -50.245 0.774 79.074 1.00 68.81 196 ALA A CA 1
ATOM 1533 C C . ALA A 1 196 ? -51.085 -0.511 79.199 1.00 68.81 196 ALA A C 1
ATOM 1535 O O . ALA A 1 196 ? -51.204 -1.076 80.294 1.00 68.81 196 ALA A O 1
ATOM 1536 N N . HIS A 1 197 ? -51.698 -0.973 78.104 1.00 78.94 197 HIS A N 1
ATOM 1537 C CA . HIS A 1 197 ? -52.623 -2.101 78.109 1.00 78.94 197 HIS A CA 1
ATOM 1538 C C . HIS A 1 197 ? -52.031 -3.358 77.468 1.00 78.94 197 HIS A C 1
ATOM 1540 O O . HIS A 1 197 ? -51.535 -3.362 76.346 1.00 78.94 197 HIS A O 1
ATOM 1546 N N . HIS A 1 198 ? -52.168 -4.491 78.164 1.00 74.19 198 HIS A N 1
ATOM 1547 C CA . HIS A 1 198 ? -51.582 -5.764 77.736 1.00 74.19 198 HIS A CA 1
ATOM 1548 C C . HIS A 1 198 ? -52.127 -6.278 76.387 1.00 74.19 198 HIS A C 1
ATOM 1550 O O . HIS A 1 198 ? -51.422 -6.991 75.675 1.00 74.19 198 HIS A O 1
ATOM 1556 N N . SER A 1 199 ? -53.359 -5.901 76.017 1.00 75.81 199 SER A N 1
ATOM 1557 C CA . SER A 1 199 ? -53.939 -6.226 74.708 1.00 75.81 199 SER A CA 1
ATOM 1558 C C . SER A 1 199 ? -53.269 -5.454 73.569 1.00 75.81 199 SER A C 1
ATOM 1560 O O . SER A 1 199 ? -52.884 -6.081 72.589 1.00 75.81 199 SER A O 1
ATOM 1562 N N . GLY A 1 200 ? -53.043 -4.142 73.721 1.00 74.81 200 GLY A N 1
ATOM 1563 C CA . GLY A 1 200 ? -52.326 -3.333 72.723 1.00 74.81 200 GLY A CA 1
ATOM 1564 C C . GLY A 1 200 ? -50.870 -3.776 72.572 1.00 74.81 200 GLY A C 1
ATOM 1565 O O . GLY A 1 200 ? -50.354 -3.899 71.468 1.00 74.81 200 GLY A O 1
ATOM 1566 N N . LEU A 1 201 ? -50.244 -4.177 73.682 1.00 74.44 201 LEU A N 1
ATOM 1567 C CA . LEU A 1 201 ? -48.886 -4.726 73.692 1.00 74.44 201 LEU A CA 1
ATOM 1568 C C . LEU A 1 201 ? -48.780 -6.078 72.961 1.00 74.44 201 LEU A C 1
ATOM 1570 O O . LEU A 1 201 ? -47.719 -6.424 72.445 1.00 74.44 201 LEU A O 1
ATOM 1574 N N . THR A 1 202 ? -49.870 -6.850 72.912 1.00 81.44 202 THR A N 1
ATOM 1575 C CA . THR A 1 202 ? -49.928 -8.110 72.154 1.00 81.44 202 THR A CA 1
ATOM 1576 C C . THR A 1 202 ? -50.060 -7.841 70.654 1.00 81.44 202 THR A C 1
ATOM 1578 O O . THR A 1 202 ? -49.349 -8.469 69.874 1.00 81.44 202 THR A O 1
ATOM 1581 N N . GLU A 1 203 ? -50.888 -6.869 70.259 1.00 83.81 203 GLU A N 1
ATOM 1582 C CA . GLU A 1 203 ? -51.049 -6.454 68.855 1.00 83.81 203 GLU A CA 1
ATOM 1583 C C . GLU A 1 203 ? -49.764 -5.832 68.287 1.00 83.81 203 GLU A C 1
ATOM 1585 O O . GLU A 1 203 ? -49.317 -6.218 67.208 1.00 83.81 203 GLU A O 1
ATOM 1590 N N . LEU A 1 204 ? -49.109 -4.938 69.034 1.00 81.31 204 LEU A N 1
ATOM 1591 C CA . LEU A 1 204 ? -47.831 -4.340 68.627 1.00 81.31 204 LEU A CA 1
ATOM 1592 C C . LEU A 1 204 ? -46.713 -5.388 68.517 1.00 81.31 204 LEU A C 1
ATOM 1594 O O . LEU A 1 204 ? -45.879 -5.331 67.616 1.00 81.31 204 LEU A O 1
ATOM 1598 N N . LYS A 1 205 ? -46.724 -6.405 69.386 1.00 83.12 205 LYS A N 1
ATOM 1599 C CA . LYS A 1 205 ? -45.788 -7.531 69.308 1.00 83.12 205 LYS A CA 1
ATOM 1600 C C . LYS A 1 205 ? -46.024 -8.398 68.066 1.00 83.12 205 LYS A C 1
ATOM 1602 O O . LYS A 1 205 ? -45.055 -8.842 67.453 1.00 83.12 205 LYS A O 1
ATOM 1607 N N . GLU A 1 206 ? -47.276 -8.649 67.684 1.00 87.06 206 GLU A N 1
ATOM 1608 C CA . GLU A 1 206 ? -47.592 -9.333 66.421 1.00 87.06 206 GLU A CA 1
ATOM 1609 C C . GLU A 1 206 ? -47.149 -8.510 65.204 1.00 87.06 206 GLU A C 1
ATOM 1611 O O . GLU A 1 206 ? -46.570 -9.075 64.275 1.00 87.06 206 GLU A O 1
ATOM 1616 N N . GLN A 1 207 ? -47.322 -7.184 65.232 1.00 84.38 207 GLN A N 1
ATOM 1617 C CA . GLN A 1 207 ? -46.827 -6.288 64.180 1.00 84.38 207 GLN A CA 1
ATOM 1618 C C . GLN A 1 207 ? -45.295 -6.294 64.080 1.00 84.38 207 GLN A C 1
ATOM 1620 O O . GLN A 1 207 ? -44.758 -6.410 62.979 1.00 84.38 207 GLN A O 1
ATOM 1625 N N . ALA A 1 208 ? -44.582 -6.261 65.210 1.00 81.38 208 ALA A N 1
ATOM 1626 C CA . ALA A 1 208 ? -43.123 -6.354 65.232 1.00 81.38 208 ALA A CA 1
ATOM 1627 C C . ALA A 1 208 ? -42.617 -7.686 64.645 1.00 81.38 208 ALA A C 1
ATOM 1629 O O . ALA A 1 208 ? -41.668 -7.699 63.863 1.00 81.38 208 ALA A O 1
ATOM 1630 N N . PHE A 1 209 ? -43.266 -8.814 64.961 1.00 84.75 209 PHE A N 1
ATOM 1631 C CA . PHE A 1 209 ? -42.909 -10.103 64.357 1.00 84.75 209 PHE A CA 1
ATOM 1632 C C . PHE A 1 209 ? -43.216 -10.171 62.862 1.00 84.75 209 PHE A C 1
ATOM 1634 O O . PHE A 1 209 ? -42.428 -10.752 62.118 1.00 84.75 209 PHE A O 1
ATOM 1641 N N . ALA A 1 210 ? -44.321 -9.574 62.410 1.00 85.75 210 ALA A N 1
ATOM 1642 C CA . ALA A 1 210 ? -44.627 -9.479 60.986 1.00 85.75 210 ALA A CA 1
ATOM 1643 C C . ALA A 1 210 ? -43.549 -8.681 60.232 1.00 85.75 210 ALA A C 1
ATOM 1645 O O . ALA A 1 210 ? -43.119 -9.105 59.162 1.00 85.75 210 ALA A O 1
ATOM 1646 N N . LYS A 1 211 ? -43.051 -7.587 60.823 1.00 82.88 211 LYS A N 1
ATOM 1647 C CA . LYS A 1 211 ? -41.965 -6.773 60.254 1.00 82.88 211 LYS A CA 1
ATOM 1648 C C . LYS A 1 211 ? -40.618 -7.497 60.240 1.00 82.88 211 LYS A C 1
ATOM 1650 O O . LYS A 1 211 ? -39.904 -7.435 59.247 1.00 82.88 211 LYS A O 1
ATOM 1655 N N . LEU A 1 212 ? -40.294 -8.263 61.283 1.00 84.75 212 LEU A N 1
ATOM 1656 C CA . LEU A 1 212 ? -39.097 -9.118 61.289 1.00 84.75 212 LEU A CA 1
ATOM 1657 C C . LEU A 1 212 ? -39.154 -10.221 60.216 1.00 84.75 212 LEU A C 1
ATOM 1659 O O . LEU A 1 212 ? -38.130 -10.529 59.612 1.00 84.75 212 LEU A O 1
ATOM 1663 N N . LEU A 1 213 ? -40.335 -10.791 59.959 1.00 85.81 213 LEU A N 1
ATOM 1664 C CA . LEU A 1 213 ? -40.553 -11.752 58.869 1.00 85.81 213 LEU A CA 1
ATOM 1665 C C . LEU A 1 213 ? -40.406 -11.106 57.485 1.00 85.81 213 LEU A C 1
ATOM 1667 O O . LEU A 1 213 ? -39.845 -11.719 56.579 1.00 85.81 213 LEU A O 1
ATOM 1671 N N . GLU A 1 214 ? -40.892 -9.875 57.321 1.00 84.06 214 GLU A N 1
ATOM 1672 C CA . GLU A 1 214 ? -40.709 -9.081 56.099 1.00 84.06 214 GLU A CA 1
ATOM 1673 C C . GLU A 1 214 ? -39.218 -8.811 55.839 1.00 84.06 214 GLU A C 1
ATOM 1675 O O . GLU A 1 214 ? -38.732 -9.038 54.731 1.00 84.06 214 GLU A O 1
ATOM 1680 N N . MET A 1 215 ? -38.472 -8.450 56.886 1.00 81.56 215 MET A N 1
ATOM 1681 C CA . MET A 1 215 ? -37.026 -8.242 56.830 1.00 81.56 215 MET A CA 1
ATOM 1682 C C . MET A 1 215 ? -36.265 -9.527 56.461 1.00 81.56 215 MET A C 1
ATOM 1684 O O . MET A 1 215 ? -35.413 -9.514 55.576 1.00 81.56 215 MET A O 1
ATOM 1688 N N . GLU A 1 216 ? -36.595 -10.662 57.091 1.00 83.31 216 GLU A N 1
ATOM 1689 C CA . GLU A 1 216 ? -36.018 -11.973 56.750 1.00 83.31 216 GLU A CA 1
ATOM 1690 C C . GLU A 1 216 ? -36.263 -12.330 55.274 1.00 83.31 216 GLU A C 1
ATOM 1692 O O . GLU A 1 216 ? -35.362 -12.826 54.592 1.00 83.31 216 GLU A O 1
ATOM 1697 N N . GLY A 1 217 ? -37.473 -12.059 54.776 1.00 83.75 217 GLY A N 1
ATOM 1698 C CA . GLY A 1 217 ? -37.834 -12.258 53.375 1.00 83.75 217 GLY A CA 1
ATOM 1699 C C . GLY A 1 217 ? -37.006 -11.394 52.424 1.00 83.75 217 GLY A C 1
ATOM 1700 O O . GLY A 1 217 ? -36.496 -11.915 51.434 1.00 83.75 217 GLY A O 1
ATOM 1701 N N . ALA A 1 218 ? -36.820 -10.112 52.745 1.00 79.12 218 ALA A N 1
ATOM 1702 C CA . ALA A 1 218 ? -36.031 -9.180 51.940 1.00 79.12 218 ALA A CA 1
ATOM 1703 C C . ALA A 1 218 ? -34.547 -9.581 51.858 1.00 79.12 218 ALA A C 1
ATOM 1705 O O . ALA A 1 218 ? -33.979 -9.607 50.768 1.00 79.12 218 ALA A O 1
ATOM 1706 N N . TYR A 1 219 ? -33.934 -9.982 52.978 1.00 79.44 219 TYR A N 1
ATOM 1707 C CA . TYR A 1 219 ? -32.549 -10.473 52.991 1.00 79.44 219 TYR A CA 1
ATOM 1708 C C . TYR A 1 219 ? -32.373 -11.777 52.205 1.00 79.44 219 TYR A C 1
ATOM 1710 O O . TYR A 1 219 ? -31.365 -11.959 51.524 1.00 79.44 219 TYR A O 1
ATOM 1718 N N . ARG A 1 220 ? -33.349 -12.694 52.274 1.00 83.81 220 ARG A N 1
ATOM 1719 C CA . ARG A 1 220 ? -33.303 -13.937 51.491 1.00 83.81 220 ARG A CA 1
ATOM 1720 C C . ARG A 1 220 ? -33.444 -13.658 49.994 1.00 83.81 220 ARG A C 1
ATOM 1722 O O . ARG A 1 220 ? -32.688 -14.229 49.219 1.00 83.81 220 ARG A O 1
ATOM 1729 N N . ALA A 1 221 ? -34.359 -12.767 49.612 1.00 82.44 221 ALA A N 1
ATOM 1730 C CA . ALA A 1 221 ? -34.549 -12.369 48.221 1.00 82.44 221 ALA A CA 1
ATOM 1731 C C . ALA A 1 221 ? -33.290 -11.702 47.640 1.00 82.44 221 ALA A C 1
ATOM 1733 O O . ALA A 1 221 ? -32.876 -12.059 46.542 1.00 82.44 221 ALA A O 1
ATOM 1734 N N . HIS A 1 222 ? -32.636 -10.814 48.397 1.00 81.06 222 HIS A N 1
ATOM 1735 C CA . HIS A 1 222 ? -31.369 -10.206 47.982 1.00 81.06 222 HIS A CA 1
ATOM 1736 C C . HIS A 1 222 ? -30.260 -11.250 47.796 1.00 81.06 222 HIS A C 1
ATOM 1738 O O . HIS A 1 222 ? -29.598 -11.276 46.766 1.00 81.06 222 HIS A O 1
ATOM 1744 N N . ALA A 1 223 ? -30.101 -12.172 48.751 1.00 79.62 223 ALA A N 1
ATOM 1745 C CA . ALA A 1 223 ? -29.094 -13.229 48.661 1.00 79.62 223 ALA A CA 1
ATOM 1746 C C . ALA A 1 223 ? -29.326 -14.192 47.479 1.00 79.62 223 ALA A C 1
ATOM 1748 O O . ALA A 1 223 ? -28.365 -14.679 46.883 1.00 79.62 223 ALA A O 1
ATOM 1749 N N . GLU A 1 224 ? -30.587 -14.481 47.140 1.00 82.69 224 GLU A N 1
ATOM 1750 C CA . GLU A 1 224 ? -30.947 -15.265 45.951 1.00 82.69 224 GLU A CA 1
ATOM 1751 C C . GLU A 1 224 ? -30.604 -14.504 44.661 1.00 82.69 224 GLU A C 1
ATOM 1753 O O . GLU A 1 224 ? -30.003 -15.081 43.755 1.00 82.69 224 GLU A O 1
ATOM 1758 N N . GLN A 1 225 ? -30.896 -13.204 44.612 1.00 77.00 225 GLN A N 1
ATOM 1759 C CA . GLN A 1 225 ? -30.620 -12.345 43.460 1.00 77.00 225 GLN A CA 1
ATOM 1760 C C . GLN A 1 225 ? -29.112 -12.131 43.225 1.00 77.00 225 GLN A C 1
ATOM 1762 O O . GLN A 1 225 ? -28.664 -12.138 42.077 1.00 77.00 225 GLN A O 1
ATOM 1767 N N . ASP A 1 226 ? -28.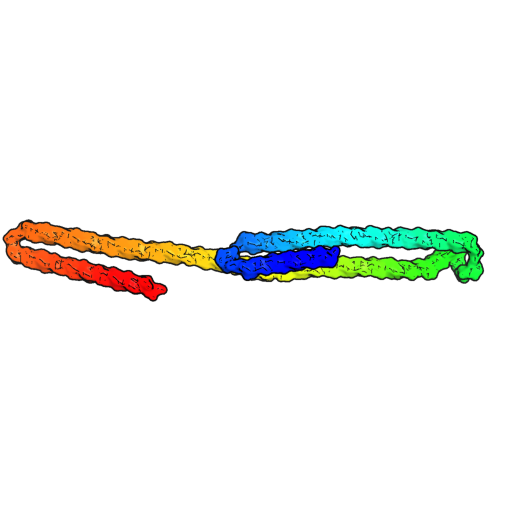314 -12.022 44.291 1.00 69.25 226 ASP A N 1
ATOM 1768 C CA . ASP A 1 226 ? -26.846 -11.969 44.217 1.00 69.25 226 ASP A CA 1
ATOM 1769 C C . ASP A 1 226 ? -26.256 -13.285 43.685 1.00 69.25 226 ASP A C 1
ATOM 1771 O O . ASP A 1 226 ? -25.362 -13.282 42.837 1.00 69.25 226 ASP A O 1
ATOM 1775 N N . CYS A 1 227 ? -26.787 -14.426 44.139 1.00 69.38 227 CYS A N 1
ATOM 1776 C CA . CYS A 1 227 ? -26.353 -15.748 43.681 1.00 69.38 227 CYS A CA 1
ATOM 1777 C C . CYS A 1 227 ? -26.698 -16.010 42.204 1.00 69.38 227 CYS A C 1
ATOM 1779 O O . CYS A 1 227 ? -25.948 -16.703 41.518 1.00 69.38 227 CYS A O 1
ATOM 1781 N N . GLU A 1 228 ? -27.818 -15.479 41.704 1.00 63.88 228 GLU A N 1
ATOM 1782 C CA . GLU A 1 228 ? -28.187 -15.578 40.285 1.00 63.88 228 GLU A CA 1
ATOM 1783 C C . GLU A 1 228 ? -27.276 -14.713 39.399 1.00 63.88 228 GLU A C 1
ATOM 1785 O O . GLU A 1 228 ? -26.823 -15.185 38.355 1.00 63.88 228 GLU A O 1
ATOM 1790 N N . LYS A 1 229 ? -26.917 -13.501 39.843 1.00 60.19 229 LYS A N 1
ATOM 1791 C CA . LYS A 1 229 ? -26.007 -12.602 39.108 1.00 60.19 229 LYS A CA 1
ATOM 1792 C C . LYS A 1 229 ? -24.549 -13.090 39.062 1.00 60.19 229 LYS A C 1
ATOM 1794 O O . LYS A 1 229 ? -23.838 -12.764 38.119 1.00 60.19 229 LYS A O 1
ATOM 1799 N N . GLU A 1 230 ? -24.082 -13.894 40.023 1.00 55.00 230 GLU A N 1
ATOM 1800 C CA . GLU A 1 230 ? -22.733 -14.503 39.991 1.00 55.00 230 GLU A CA 1
ATOM 1801 C C . GLU A 1 230 ? -22.595 -15.701 39.019 1.00 55.00 230 GLU A C 1
ATOM 1803 O O . GLU A 1 230 ? -21.491 -16.230 38.830 1.00 55.00 230 GLU A O 1
ATOM 1808 N N . HIS A 1 231 ? -23.693 -16.178 38.423 1.00 49.50 231 HIS A N 1
ATOM 1809 C CA . HIS A 1 231 ? -23.719 -17.385 37.584 1.00 49.50 231 HIS A CA 1
ATOM 1810 C C . HIS A 1 231 ? -24.094 -17.156 36.109 1.00 49.50 231 HIS A C 1
ATOM 1812 O O . HIS A 1 231 ? -24.045 -18.120 35.334 1.00 49.50 231 HIS A O 1
ATOM 1818 N N . GLU A 1 232 ? -24.389 -15.917 35.707 1.00 44.09 232 GLU A N 1
ATOM 1819 C CA . GLU A 1 232 ? -24.569 -15.485 34.306 1.00 44.09 232 GLU A CA 1
ATOM 1820 C C . GLU A 1 232 ? -23.315 -14.801 33.733 1.00 44.09 232 GLU A C 1
ATOM 1822 O O . GLU A 1 232 ? -23.024 -15.036 32.532 1.00 44.09 232 GLU A O 1
#

Radius of gyration: 47.1 Å; chains: 1; bounding box: 95×28×138 Å

pLDDT: mean 86.41, std 7.37, range [44.09, 94.44]

Sequence (232 aa):
VREQQREASEARAGLLTGLFNLSPASVSAAVVQRCDEQNTALFDRAQEAFDQIVTELKDCMENVGISAKEMISSLCQELEIHDARQEWGDHESVQDLVNAEVQPGLQACLDHVAALVRAITDLRSRQEEQQQDAVKPVVGLFRSLAKAHAELSQGMQRVRVEYQGEVEDCEKEHEDASEQVEQELARVHDEMHEEAHHSGLTELKEQAFAKLLEMEGAYRAHAEQDCEKEHE

Foldseek 3Di:
DVVLVVVLLVVLVVLLVVLVPDDLLRLALVSLVVSLVVNVVSLVVLVVVLVVVLVVLVVVLVVLVVVLVVVLVVQQVVCVVVVPVVVLPPDPGSNRSCVPPPVVVSVVVSVVSVVVSVVVSVVSVVVSVVSSVVSVVSSVVSNVSNVVSVVVVVVVVVCVVVVVVVVVVLVVVLVVVLVVLVVVLVVLVVVLVVDPDPVVNVVSVVVNVVSVVVNVVSVVVSVVVVVVVVPD

InterPro domains:
  IPR028089 Domain of unknown function DUF4455 [PF14643] (2-227)

Organism: Alexandrium catenella (NCBI:txid2925)